Protein AF-A0A2P4T7J1-F1 (afdb_monomer_lite)

Secondary structure (DSSP, 8-state):
-------HHHHHHHHHHHHHHHHHHHHHHHHHHHHHHHHHHHHHHHHHHHHHHHHHHHTEEEETTEEEEE--SS-GGG--GGG-TT--EEE-TTS------GGGGG-TT--EEE-TT-S------GGGGG-TT--EEE--SS--SS--HHHHH-SS--EEE-TTS------S---SEEE-TT--------PPP---HHHHHHHHHHHHHHHHHHHHHHHHHHTTS------------------

Radius of gyration: 40.01 Å; chains: 1; bounding box: 81×38×163 Å

Foldseek 3Di:
DDDPPDPPVVVVVVVVVVVVVVVVVVVVVVVVVVVVVVVVVVVVVVVVQVVLAVVQVVQQDQDPNAGEHADDEDPPPRHLCLVCLRHAEYHQAPYQDQADDLSVLSVLNHQYYEHAQNAHYAEHDLSLLSNQNHAYYEPDQYAHQDDYVSVVNRDRHAYYEHDNYAHAEDDPDDPHHYHHHNYNYDDPPDDPPPPDPPVVVVVVVVVVVVVVVVVVVVVVVVVVPDDDDDDDDDDDDDDDDDD

Organism: Bambusicola thoracicus (NCBI:txid9083)

pLDDT: mean 76.42, std 16.19, range [32.19, 95.5]

Sequence (243 aa):
MTETAICIGSFTAVKTLWEVRIQKINEELRKEKEFRERSAGRLLLVWEEKATLAKLKEKVINEDGRAVLKIEEEEWKVLYIGQLTGLQELLLSYNRIKSVPKEISNCISLERLELGVNRNICDLPPQLSDLRKLSHIDLCMNQFTTIPSALLSMPNLEWLDMGGNQLQKLPDAIDRFVNFRDNPLELEITLPACENTEEEEQQEMFGIEFMHMYIQESLKKTGNVESCTSDASPIITANTEGT

InterPro domains:
  IPR001611 Leucine-rich repeat [PF00560] (87-107)
  IPR001611 Leucine-rich repeat [PF13855] (109-167)
  IPR001611 Leucine-rich repeat [PS51450] (86-107)
  IPR003591 Leucine-rich repeat, typical subtype [SM00369] (84-107)
  IPR003591 Leucine-rich repeat, typical subtype [SM00369] (131-153)
  IPR003591 Leucine-rich repeat, typical subtype [SM00369] (154-177)
  IPR032675 Leucine-rich repeat domain superfamily [G3DSA:3.80.10.10] (10-200)
  IPR050216 Leucine-rich repeat domain-containing protein [PTHR48051] (81-175)

Structure (mmCIF, N/CA/C/O backbone):
data_AF-A0A2P4T7J1-F1
#
_entry.id   AF-A0A2P4T7J1-F1
#
loop_
_atom_site.group_PDB
_atom_site.id
_atom_site.type_symbol
_atom_site.label_atom_id
_atom_site.label_alt_id
_atom_site.label_comp_id
_atom_site.label_asym_id
_atom_site.label_entity_id
_atom_site.label_seq_id
_atom_site.pdbx_PDB_ins_code
_atom_site.Cartn_x
_atom_site.Cartn_y
_atom_site.Cartn_z
_atom_site.occupancy
_atom_site.B_iso_or_equiv
_atom_site.auth_seq_id
_atom_site.auth_comp_id
_atom_site.auth_asym_id
_atom_site.auth_atom_id
_atom_site.pdbx_PDB_model_num
ATOM 1 N N . MET A 1 1 ? 7.597 14.827 97.009 1.00 39.31 1 MET A N 1
ATOM 2 C CA . MET A 1 1 ? 7.714 15.136 95.570 1.00 39.31 1 MET A CA 1
ATOM 3 C C . MET A 1 1 ? 7.821 13.812 94.844 1.00 39.31 1 MET A C 1
ATOM 5 O O . MET A 1 1 ? 8.873 13.197 94.885 1.00 39.31 1 MET A O 1
ATOM 9 N N . THR A 1 2 ? 6.708 13.305 94.324 1.00 37.31 2 THR A N 1
ATOM 10 C CA . THR A 1 2 ? 6.667 12.057 93.555 1.00 37.31 2 THR A CA 1
ATOM 11 C C . THR A 1 2 ? 6.450 12.439 92.102 1.00 37.31 2 THR A C 1
ATOM 13 O O . THR A 1 2 ? 5.349 12.843 91.731 1.00 37.31 2 THR A O 1
ATOM 16 N N . GLU A 1 3 ? 7.528 12.393 91.321 1.00 44.62 3 GLU A N 1
ATOM 17 C CA . GLU A 1 3 ? 7.500 12.542 89.869 1.00 44.62 3 GLU A CA 1
ATOM 18 C C . GLU A 1 3 ? 6.575 11.484 89.271 1.00 44.62 3 GLU A C 1
ATOM 20 O O . GLU A 1 3 ? 6.800 10.278 89.384 1.00 44.62 3 GLU A O 1
ATOM 25 N N . THR A 1 4 ? 5.516 11.945 88.618 1.00 48.12 4 THR A N 1
ATOM 26 C CA . THR A 1 4 ? 4.745 11.133 87.691 1.00 48.12 4 THR A CA 1
ATOM 27 C C . THR A 1 4 ? 5.617 10.892 86.465 1.00 48.12 4 THR A C 1
ATOM 29 O O . THR A 1 4 ? 5.699 11.720 85.561 1.00 48.12 4 THR A O 1
ATOM 32 N N . ALA A 1 5 ? 6.298 9.747 86.440 1.00 48.31 5 ALA A N 1
ATOM 33 C CA . ALA A 1 5 ? 6.951 9.228 85.247 1.00 48.31 5 ALA A CA 1
ATOM 34 C C . ALA A 1 5 ? 5.872 8.926 84.191 1.00 48.31 5 ALA A C 1
ATOM 36 O O . ALA A 1 5 ? 5.307 7.835 84.126 1.00 48.31 5 ALA A O 1
ATOM 37 N N . ILE A 1 6 ? 5.526 9.940 83.397 1.00 50.56 6 ILE A N 1
ATOM 38 C CA . ILE A 1 6 ? 4.630 9.812 82.251 1.00 50.56 6 ILE A CA 1
ATOM 39 C C . ILE A 1 6 ? 5.323 8.874 81.262 1.00 50.56 6 ILE A C 1
ATOM 41 O O . ILE A 1 6 ? 6.470 9.086 80.875 1.00 50.56 6 ILE A O 1
ATOM 45 N N . CYS A 1 7 ? 4.638 7.799 80.882 1.00 50.09 7 CYS A N 1
ATOM 46 C CA . CYS A 1 7 ? 5.171 6.743 80.032 1.00 50.09 7 CYS A CA 1
ATOM 47 C C . CYS A 1 7 ? 5.339 7.250 78.581 1.00 50.09 7 CYS A C 1
ATOM 49 O O . CYS A 1 7 ? 4.496 7.019 77.715 1.00 50.09 7 CYS A O 1
ATOM 51 N N . ILE A 1 8 ? 6.433 7.975 78.317 1.00 53.34 8 ILE A N 1
ATOM 52 C CA . ILE A 1 8 ? 6.798 8.575 77.016 1.00 53.34 8 ILE A CA 1
ATOM 53 C C . ILE A 1 8 ? 6.886 7.512 75.899 1.00 53.34 8 ILE A C 1
ATOM 55 O O . ILE A 1 8 ? 6.636 7.812 74.728 1.00 53.34 8 ILE A O 1
ATOM 59 N N . GLY A 1 9 ? 7.157 6.251 76.255 1.00 56.88 9 GLY A N 1
ATOM 60 C CA . GLY A 1 9 ? 7.210 5.120 75.322 1.00 56.88 9 GLY A CA 1
ATOM 61 C C . GLY A 1 9 ? 5.870 4.778 74.655 1.00 56.88 9 GLY A C 1
ATOM 62 O O . GLY A 1 9 ? 5.855 4.359 73.503 1.00 56.88 9 GLY A O 1
ATOM 63 N N . SER A 1 10 ? 4.734 5.010 75.325 1.00 62.97 10 SER A N 1
ATOM 64 C CA . SER A 1 10 ? 3.405 4.714 74.761 1.00 62.97 10 SER A CA 1
ATOM 65 C C . SER A 1 10 ? 2.973 5.769 73.736 1.00 62.97 10 SER A C 1
ATOM 67 O O . SER A 1 10 ? 2.515 5.445 72.642 1.00 62.97 10 SER A O 1
ATOM 69 N N . PHE A 1 11 ? 3.205 7.049 74.037 1.00 68.44 11 PHE A N 1
ATOM 70 C CA . PHE A 1 11 ? 2.855 8.152 73.139 1.00 68.44 11 PHE A CA 1
ATOM 71 C C . PHE A 1 11 ? 3.694 8.152 71.852 1.00 68.44 11 PHE A C 1
ATOM 73 O O . PHE A 1 11 ? 3.167 8.362 70.761 1.00 68.44 11 PHE A O 1
ATOM 80 N N . THR A 1 12 ? 4.993 7.866 71.959 1.00 74.69 12 THR A N 1
ATOM 81 C CA . THR A 1 12 ? 5.892 7.752 70.798 1.00 74.69 12 THR A CA 1
ATOM 82 C C . THR A 1 12 ? 5.559 6.539 69.926 1.00 74.69 12 THR A C 1
ATOM 84 O O . THR A 1 12 ? 5.549 6.658 68.700 1.00 74.69 12 THR A O 1
ATOM 87 N N . ALA A 1 13 ? 5.188 5.403 70.525 1.00 75.56 13 ALA A N 1
ATOM 88 C CA . ALA A 1 13 ? 4.704 4.235 69.789 1.00 75.56 13 ALA A CA 1
ATOM 89 C C . ALA A 1 13 ? 3.383 4.518 69.049 1.00 75.56 13 ALA A C 1
ATOM 91 O O . ALA A 1 13 ? 3.249 4.189 67.875 1.00 75.56 13 ALA A O 1
ATOM 92 N N . VAL A 1 14 ? 2.419 5.189 69.687 1.00 78.75 14 VAL A N 1
ATOM 93 C CA . VAL A 1 14 ? 1.148 5.558 69.034 1.00 78.75 14 VAL A CA 1
ATOM 94 C C . VAL A 1 14 ? 1.372 6.569 67.908 1.00 78.75 14 VAL A C 1
ATOM 96 O O . VAL A 1 14 ? 0.780 6.423 66.838 1.00 78.75 14 VAL A O 1
ATOM 99 N N . LYS A 1 15 ? 2.250 7.559 68.113 1.00 81.88 15 LYS A N 1
ATOM 100 C CA . LYS A 1 15 ? 2.611 8.556 67.096 1.00 81.88 15 LYS A CA 1
ATOM 101 C C . LYS A 1 15 ? 3.257 7.910 65.868 1.00 81.88 15 LYS A C 1
ATOM 103 O O . LYS A 1 15 ? 2.796 8.147 64.758 1.00 81.88 15 LYS A O 1
ATOM 108 N N . THR A 1 16 ? 4.265 7.061 66.064 1.00 82.94 16 THR A N 1
ATOM 109 C CA . THR A 1 16 ? 4.942 6.355 64.958 1.00 82.94 16 THR A CA 1
ATOM 110 C C . THR A 1 16 ? 3.980 5.439 64.201 1.00 82.94 16 THR A C 1
ATOM 112 O O . THR A 1 16 ? 3.990 5.400 62.973 1.00 82.94 16 THR A O 1
ATOM 115 N N . LEU A 1 17 ? 3.077 4.761 64.912 1.00 86.94 17 LEU A N 1
ATOM 116 C CA . LEU A 1 17 ? 2.061 3.901 64.304 1.00 86.94 17 LEU A CA 1
ATOM 117 C C . LEU A 1 17 ? 1.035 4.706 63.485 1.00 86.94 17 LEU A C 1
ATOM 119 O O . LEU A 1 17 ? 0.614 4.268 62.413 1.00 86.94 17 LEU A O 1
ATOM 123 N N . TRP A 1 18 ? 0.677 5.908 63.943 1.00 84.31 18 TRP A N 1
ATOM 124 C CA . TRP A 1 18 ? -0.132 6.864 63.182 1.00 84.31 18 TRP A CA 1
ATOM 125 C C . TRP A 1 18 ? 0.592 7.399 61.942 1.00 84.31 18 TRP A C 1
ATOM 127 O O . TRP A 1 18 ? 0.002 7.433 60.863 1.00 84.31 18 TRP A O 1
ATOM 137 N N . GLU A 1 19 ? 1.868 7.763 62.059 1.00 88.12 19 GLU A N 1
ATOM 138 C CA . GLU A 1 19 ? 2.689 8.253 60.944 1.00 88.12 19 GLU A CA 1
ATOM 139 C C . GLU A 1 19 ? 2.835 7.195 59.840 1.00 88.12 19 GLU A C 1
ATOM 141 O O . GLU A 1 19 ? 2.614 7.499 58.667 1.00 88.12 19 GLU A O 1
ATOM 146 N N . VAL A 1 20 ? 3.089 5.933 60.204 1.00 90.69 20 VAL A N 1
ATOM 147 C CA . VAL A 1 20 ? 3.126 4.805 59.254 1.00 90.69 20 VAL A CA 1
ATOM 148 C C . VAL A 1 20 ? 1.774 4.619 58.561 1.00 90.69 20 VAL A C 1
ATOM 150 O O . VAL A 1 20 ? 1.714 4.359 57.358 1.00 90.69 20 VAL A O 1
ATOM 153 N N . ARG A 1 21 ? 0.664 4.779 59.291 1.00 82.25 21 ARG A N 1
ATOM 154 C CA . ARG A 1 21 ? -0.684 4.640 58.724 1.00 82.25 21 ARG A CA 1
ATOM 155 C C . ARG A 1 21 ? -1.015 5.766 57.744 1.00 82.25 21 ARG A C 1
ATOM 157 O O . ARG A 1 21 ? -1.576 5.488 56.688 1.00 82.25 21 ARG A O 1
ATOM 164 N N . ILE A 1 22 ? -0.616 7.001 58.049 1.00 86.31 22 ILE A N 1
ATOM 165 C CA . ILE A 1 22 ? -0.733 8.147 57.135 1.00 86.31 22 ILE A CA 1
ATOM 166 C C . ILE A 1 22 ? 0.117 7.920 55.881 1.00 86.31 22 ILE A C 1
ATOM 168 O O . ILE A 1 22 ? -0.374 8.109 54.770 1.00 86.31 22 ILE A O 1
ATOM 172 N N . GLN A 1 23 ? 1.366 7.470 56.036 1.00 87.56 23 GLN A N 1
ATOM 173 C CA . GLN A 1 23 ? 2.236 7.164 54.898 1.00 87.56 23 GLN A CA 1
ATOM 174 C C . GLN A 1 23 ? 1.631 6.090 53.991 1.00 87.56 23 GLN A C 1
ATOM 176 O O . GLN A 1 23 ? 1.623 6.255 52.772 1.00 87.56 23 GLN A O 1
ATOM 181 N N . LYS A 1 24 ? 1.062 5.027 54.572 1.00 89.62 24 LYS A N 1
ATOM 182 C CA . LYS A 1 24 ? 0.390 3.969 53.811 1.00 89.62 24 LYS A CA 1
ATOM 183 C C . LYS A 1 24 ? -0.810 4.499 53.019 1.00 89.62 24 LYS A C 1
ATOM 185 O O . LYS A 1 24 ? -0.929 4.195 51.837 1.00 89.62 24 LYS A O 1
ATOM 190 N N . ILE A 1 25 ? -1.656 5.320 53.645 1.00 82.19 25 ILE A N 1
ATOM 191 C CA . ILE A 1 25 ? -2.821 5.939 52.990 1.00 82.19 25 ILE A CA 1
ATOM 192 C C . ILE A 1 25 ? -2.379 6.855 51.840 1.00 82.19 25 ILE A C 1
ATOM 194 O O . ILE A 1 25 ? -2.943 6.793 50.748 1.00 82.19 25 ILE A O 1
ATOM 198 N N . ASN A 1 26 ? -1.346 7.671 52.053 1.00 81.94 26 ASN A N 1
ATOM 199 C CA . ASN A 1 26 ? -0.818 8.560 51.017 1.00 81.94 26 ASN A CA 1
ATOM 200 C C . ASN A 1 26 ? -0.245 7.779 49.824 1.00 81.94 26 ASN A C 1
ATOM 202 O O . ASN A 1 26 ? -0.440 8.182 48.678 1.00 81.94 26 ASN A O 1
ATOM 206 N N . GLU A 1 27 ? 0.421 6.652 50.076 1.00 90.06 27 GLU A N 1
ATOM 207 C CA . GLU A 1 27 ? 0.952 5.785 49.022 1.00 90.06 27 GLU A CA 1
ATOM 208 C C . GLU A 1 27 ? -0.160 5.074 48.232 1.00 90.06 27 GLU A C 1
ATOM 210 O O . GLU A 1 27 ? -0.079 4.969 47.008 1.00 90.06 27 GLU A O 1
ATOM 215 N N . GLU A 1 28 ? -1.229 4.625 48.896 1.00 86.50 28 GLU A N 1
ATOM 216 C CA . GLU A 1 28 ? -2.411 4.059 48.229 1.00 86.50 28 GLU A CA 1
ATOM 217 C C . GLU A 1 28 ? -3.109 5.102 47.339 1.00 86.50 28 GLU A C 1
ATOM 219 O O . GLU A 1 28 ? -3.379 4.831 46.167 1.00 86.50 28 GLU A O 1
ATOM 224 N N . LEU A 1 29 ? -3.297 6.326 47.843 1.00 78.12 29 LEU A N 1
ATOM 225 C CA . LEU A 1 29 ? -3.837 7.455 47.075 1.00 78.12 29 LEU A CA 1
ATOM 226 C C . LEU A 1 29 ? -2.972 7.804 45.857 1.00 78.12 29 LEU A C 1
ATOM 228 O O . LEU A 1 29 ? -3.504 8.117 44.789 1.00 78.12 29 LEU A O 1
ATOM 232 N N . ARG A 1 30 ? -1.641 7.751 45.998 1.00 80.12 30 ARG A N 1
ATOM 233 C CA . ARG A 1 30 ? -0.703 7.979 44.890 1.00 80.12 30 ARG A CA 1
ATOM 234 C C . ARG A 1 30 ? -0.872 6.922 43.802 1.00 80.12 30 ARG A C 1
ATOM 236 O O . ARG A 1 30 ? -1.041 7.277 42.639 1.00 80.12 30 ARG A O 1
ATOM 243 N N . LYS A 1 31 ? -0.921 5.641 44.180 1.00 83.50 31 LYS A N 1
ATOM 244 C CA . LYS A 1 31 ? -1.147 4.527 43.243 1.00 83.50 31 LYS A CA 1
ATOM 245 C C . LYS A 1 31 ? -2.493 4.629 42.529 1.00 83.50 31 LYS A C 1
ATOM 247 O O . LYS A 1 31 ? -2.566 4.364 41.332 1.00 83.50 31 LYS A O 1
ATOM 252 N N . GLU A 1 32 ? -3.550 5.041 43.226 1.00 71.75 32 GLU A N 1
ATOM 253 C CA . GLU A 1 32 ? -4.871 5.244 42.621 1.00 71.75 32 GLU A CA 1
ATOM 254 C C . GLU A 1 32 ? -4.870 6.406 41.614 1.00 71.75 32 GLU A C 1
ATOM 256 O O . GLU A 1 32 ? -5.453 6.289 40.535 1.00 71.75 32 GLU A O 1
ATOM 261 N N . LYS A 1 33 ? -4.190 7.519 41.929 1.00 72.81 33 LYS A N 1
ATOM 262 C CA . LYS A 1 33 ? -4.007 8.637 40.989 1.00 72.81 33 LYS A CA 1
ATOM 263 C C . LYS A 1 33 ? -3.221 8.212 39.754 1.00 72.81 33 LYS A C 1
ATOM 265 O O . LYS A 1 33 ? -3.713 8.420 38.653 1.00 72.81 33 LYS A O 1
ATOM 270 N N . GLU A 1 34 ? -2.083 7.541 39.928 1.00 81.62 34 GLU A N 1
ATOM 271 C CA . GLU A 1 34 ? -1.283 7.014 38.814 1.00 81.62 34 GLU A CA 1
ATOM 272 C C . GLU A 1 34 ? -2.096 6.031 37.952 1.00 81.62 34 GLU A C 1
ATOM 274 O O . GLU A 1 34 ? -2.026 6.060 36.723 1.00 81.62 34 GLU A O 1
ATOM 279 N N . PHE A 1 35 ? -2.917 5.174 38.569 1.00 73.00 35 PHE A N 1
ATOM 280 C CA . PHE A 1 35 ? -3.811 4.272 37.842 1.00 73.00 35 PHE A CA 1
ATOM 281 C C . PHE A 1 35 ? -4.893 5.032 37.063 1.00 73.00 35 PHE A C 1
ATOM 283 O O . PHE A 1 35 ? -5.139 4.710 35.897 1.00 73.00 35 PHE A O 1
ATOM 290 N N . ARG A 1 36 ? -5.522 6.049 37.669 1.00 61.97 36 ARG A N 1
ATOM 291 C CA . ARG A 1 36 ? -6.503 6.909 36.992 1.00 61.97 36 ARG A CA 1
ATOM 292 C C . ARG A 1 36 ? -5.880 7.689 35.848 1.00 61.97 36 ARG A C 1
ATOM 294 O O . ARG A 1 36 ? -6.473 7.708 34.782 1.00 61.97 36 ARG A O 1
ATOM 301 N N . GLU A 1 37 ? -4.696 8.262 36.022 1.00 73.69 37 GLU A N 1
ATOM 302 C CA . GLU A 1 37 ? -3.975 8.985 34.968 1.00 73.69 37 GLU A CA 1
ATOM 303 C C . GLU A 1 37 ? -3.577 8.053 33.823 1.00 73.69 37 GLU A C 1
ATOM 305 O O . GLU A 1 37 ? -3.820 8.369 32.662 1.00 73.69 37 GLU A O 1
ATOM 310 N N . ARG A 1 38 ? -3.077 6.846 34.120 1.00 72.44 38 ARG A N 1
ATOM 311 C CA . ARG A 1 38 ? -2.811 5.821 33.094 1.00 72.44 38 ARG A CA 1
ATOM 312 C C . ARG A 1 38 ? -4.076 5.368 32.371 1.00 72.44 38 ARG A C 1
ATOM 314 O O . ARG A 1 38 ? -4.023 5.007 31.198 1.00 72.44 38 ARG A O 1
ATOM 321 N N . SER A 1 39 ? -5.205 5.317 33.068 1.00 69.38 39 SER A N 1
ATOM 322 C CA . SER A 1 39 ? -6.490 4.923 32.481 1.00 69.38 39 SER A CA 1
ATOM 323 C C . SER A 1 39 ? -7.089 6.057 31.650 1.00 69.38 39 SER A C 1
ATOM 325 O O . SER A 1 39 ? -7.550 5.817 30.542 1.00 69.38 39 SER A O 1
ATOM 327 N N . ALA A 1 40 ? -7.003 7.295 32.133 1.00 72.00 40 ALA A N 1
ATOM 328 C CA . ALA A 1 40 ? -7.416 8.499 31.429 1.00 72.00 40 ALA A CA 1
ATOM 329 C C . ALA A 1 40 ? -6.556 8.743 30.185 1.00 72.00 40 ALA A C 1
ATOM 331 O O . ALA A 1 40 ? -7.109 9.037 29.136 1.00 72.00 40 ALA A O 1
ATOM 332 N N . GLY A 1 41 ? -5.239 8.534 30.262 1.00 73.81 41 GLY A N 1
ATOM 333 C CA . GLY A 1 41 ? -4.341 8.606 29.108 1.00 73.81 41 GLY A CA 1
ATOM 334 C C . GLY A 1 41 ? -4.655 7.538 28.058 1.00 73.81 41 GLY A C 1
ATOM 335 O O . GLY A 1 41 ? -4.704 7.842 26.872 1.00 73.81 41 GLY A O 1
ATOM 336 N N . ARG A 1 42 ? -4.965 6.303 28.485 1.00 73.94 42 ARG A N 1
ATOM 337 C CA . ARG A 1 42 ? -5.442 5.248 27.573 1.00 73.94 42 ARG A CA 1
ATOM 338 C C . ARG A 1 42 ? -6.770 5.604 26.915 1.00 73.94 42 ARG A C 1
ATOM 340 O O . ARG A 1 42 ? -6.930 5.378 25.723 1.00 73.94 42 ARG A O 1
ATOM 347 N N . LEU A 1 43 ? -7.714 6.155 27.676 1.00 71.38 43 LEU A N 1
ATOM 348 C CA . LEU A 1 43 ? -8.983 6.616 27.124 1.00 71.38 43 LEU A CA 1
ATOM 349 C C . LEU A 1 43 ? -8.756 7.760 26.135 1.00 71.38 43 LEU A C 1
ATOM 351 O O . LEU A 1 43 ? -9.271 7.684 25.030 1.00 71.38 43 LEU A O 1
ATOM 355 N N . LEU A 1 44 ? -7.962 8.770 26.494 1.00 74.00 44 LEU A N 1
ATOM 356 C CA . LEU A 1 44 ? -7.654 9.912 25.634 1.00 74.00 44 LEU A CA 1
ATOM 357 C C . LEU A 1 44 ? -7.086 9.459 24.287 1.00 74.00 44 LEU A C 1
ATOM 359 O O . LEU A 1 44 ? -7.597 9.892 23.260 1.00 74.00 44 LEU A O 1
ATOM 363 N N . LEU A 1 45 ? -6.134 8.518 24.304 1.00 72.00 45 LEU A N 1
ATOM 364 C CA . LEU A 1 45 ? -5.594 7.918 23.087 1.00 72.00 45 LEU A CA 1
ATOM 365 C C . LEU A 1 45 ? -6.727 7.335 22.234 1.00 72.00 45 LEU A C 1
ATOM 367 O O . LEU A 1 45 ? -6.935 7.791 21.121 1.00 72.00 45 LEU A O 1
ATOM 371 N N . VAL A 1 46 ? -7.544 6.432 22.793 1.00 74.12 46 VAL A N 1
ATOM 372 C CA . VAL A 1 46 ? -8.684 5.802 22.092 1.00 74.12 46 VAL A CA 1
ATOM 373 C C . VAL A 1 46 ? -9.679 6.830 21.534 1.00 74.12 46 VAL A C 1
ATOM 375 O O . VAL A 1 46 ? -10.263 6.620 20.469 1.00 74.12 46 VAL A O 1
ATOM 378 N N . TRP A 1 47 ? -9.909 7.939 22.238 1.00 72.56 47 TRP A N 1
ATOM 379 C CA . TRP A 1 47 ? -10.759 9.026 21.752 1.00 72.56 47 TRP A CA 1
ATOM 380 C C . TRP A 1 47 ? -10.134 9.749 20.551 1.00 72.56 47 TRP A C 1
ATOM 382 O O . TRP A 1 47 ? -10.850 10.022 19.586 1.00 72.56 47 TRP A O 1
ATOM 392 N N . GLU A 1 48 ? -8.825 10.001 20.559 1.00 71.69 48 GLU A N 1
ATOM 393 C CA . GLU A 1 48 ? -8.093 10.554 19.411 1.00 71.69 48 GLU A CA 1
ATOM 394 C C . GLU A 1 48 ? -8.127 9.602 18.200 1.00 71.69 48 GLU A C 1
ATOM 396 O O . GLU A 1 48 ? -8.405 10.043 17.080 1.00 71.69 48 GLU A O 1
ATOM 401 N N . GLU A 1 49 ? -7.960 8.288 18.411 1.00 73.81 49 GLU A N 1
ATOM 402 C CA . GLU A 1 49 ? -8.090 7.273 17.346 1.00 73.81 49 GLU A CA 1
ATOM 403 C C . GLU A 1 49 ? -9.491 7.308 16.715 1.00 73.81 49 GLU A C 1
ATOM 405 O O . GLU A 1 49 ? -9.658 7.303 15.495 1.00 73.81 49 GLU A O 1
ATOM 410 N N . LYS A 1 50 ? -10.537 7.387 17.546 1.00 72.69 50 LYS A N 1
ATOM 411 C CA . LYS A 1 50 ? -11.923 7.445 17.062 1.00 72.69 50 LYS A CA 1
ATOM 412 C C . LYS A 1 50 ? -12.234 8.747 16.335 1.00 72.69 50 LYS A C 1
ATOM 414 O O . LYS A 1 50 ? -12.963 8.722 15.344 1.00 72.69 50 LYS A O 1
ATOM 419 N N . ALA A 1 51 ? -11.699 9.870 16.806 1.00 68.88 51 ALA A N 1
ATOM 420 C CA . ALA A 1 51 ? -11.898 11.169 16.175 1.00 68.88 51 ALA A CA 1
ATOM 421 C C . ALA A 1 51 ? -11.225 11.236 14.795 1.00 68.88 51 ALA A C 1
ATOM 423 O O . ALA A 1 51 ? -11.836 11.710 13.838 1.00 68.88 51 ALA A O 1
ATOM 424 N N . THR A 1 52 ? -9.996 10.726 14.668 1.00 72.56 52 THR A N 1
ATOM 425 C CA . THR A 1 52 ? -9.292 10.648 13.375 1.00 72.56 52 THR A CA 1
ATOM 426 C C . THR A 1 52 ? -10.005 9.709 12.406 1.00 72.56 52 THR A C 1
ATOM 428 O O . THR A 1 52 ? -10.240 10.083 11.259 1.00 72.56 52 THR A O 1
ATOM 431 N N . LEU A 1 53 ? -10.456 8.541 12.870 1.00 73.44 53 LEU A N 1
ATOM 432 C CA . LEU A 1 53 ? -11.251 7.627 12.053 1.00 73.44 53 LEU A CA 1
ATOM 433 C C . LEU A 1 53 ? -12.565 8.253 11.569 1.00 73.44 53 LEU A C 1
ATOM 435 O O . LEU A 1 53 ? -12.959 8.033 10.427 1.00 73.44 53 LEU A O 1
ATOM 439 N N . ALA A 1 54 ? -13.259 9.010 12.421 1.00 67.31 54 ALA A N 1
ATOM 440 C CA . ALA A 1 54 ? -14.499 9.677 12.036 1.00 67.31 54 ALA A CA 1
ATOM 441 C C . ALA A 1 54 ? -14.260 10.690 10.906 1.00 67.31 54 ALA A C 1
ATOM 443 O O . ALA A 1 54 ? -14.980 10.662 9.911 1.00 67.31 54 ALA A O 1
ATOM 444 N N . LYS A 1 55 ? -13.195 11.498 11.010 1.00 71.19 55 LYS A N 1
ATOM 445 C CA . LYS A 1 55 ? -12.779 12.429 9.947 1.00 71.19 55 LYS A CA 1
ATOM 446 C C . LYS A 1 55 ? -12.435 11.704 8.648 1.00 71.19 55 LYS A C 1
ATOM 448 O O . LYS A 1 55 ? -12.821 12.149 7.574 1.00 71.19 55 LYS A O 1
ATOM 453 N N . LEU A 1 56 ? -11.728 10.575 8.738 1.00 73.31 56 LEU A N 1
ATOM 454 C CA . LEU A 1 56 ? -11.409 9.759 7.566 1.00 73.31 56 LEU A CA 1
ATOM 455 C C . LEU A 1 56 ? -12.664 9.236 6.882 1.00 73.31 56 LEU A C 1
ATOM 457 O O . LEU A 1 56 ? -12.763 9.322 5.667 1.00 73.31 56 LEU A O 1
ATOM 461 N N . LYS A 1 57 ? -13.619 8.711 7.655 1.00 71.38 57 LYS A N 1
ATOM 462 C CA . LYS A 1 57 ? -14.881 8.188 7.123 1.00 71.38 57 LYS A CA 1
ATOM 463 C C . LYS A 1 57 ? -15.712 9.262 6.431 1.00 71.38 57 LYS A C 1
ATOM 465 O O . LYS A 1 57 ? -16.367 8.949 5.450 1.00 71.38 57 LYS A O 1
ATOM 470 N N . GLU A 1 58 ? -15.671 10.500 6.914 1.00 69.19 58 GLU A N 1
ATOM 471 C CA . GLU A 1 58 ? -16.315 11.638 6.249 1.00 69.19 58 GLU A CA 1
ATOM 472 C C . GLU A 1 58 ? -15.640 11.990 4.914 1.00 69.19 58 GLU A C 1
ATOM 474 O O . GLU A 1 58 ? -16.316 12.373 3.965 1.00 69.19 58 GLU A O 1
ATOM 479 N N . LYS A 1 59 ? -14.317 11.805 4.817 1.00 74.00 59 LYS A N 1
ATOM 480 C CA . LYS A 1 59 ? -13.544 11.988 3.578 1.00 74.00 59 LYS A CA 1
ATOM 481 C C . LYS A 1 59 ? -13.652 10.811 2.599 1.00 74.00 59 LYS A C 1
ATOM 483 O O . LYS A 1 59 ? -13.134 10.922 1.491 1.00 74.00 59 LYS A O 1
ATOM 488 N N . VAL A 1 60 ? -14.277 9.693 2.982 1.00 79.38 60 VAL A N 1
ATOM 489 C CA . VAL A 1 60 ? -14.562 8.600 2.042 1.00 79.38 60 VAL A CA 1
ATOM 490 C C . VAL A 1 60 ? -15.718 9.037 1.155 1.00 79.38 60 VAL A C 1
ATOM 492 O O . VAL A 1 60 ? -16.853 9.184 1.608 1.00 79.38 60 VAL A O 1
ATOM 495 N N . ILE A 1 61 ? -15.416 9.240 -0.119 1.00 81.75 61 ILE A N 1
ATOM 496 C CA . ILE A 1 61 ? -16.382 9.608 -1.144 1.00 81.75 61 ILE A CA 1
ATOM 497 C C . ILE A 1 61 ? -16.818 8.318 -1.839 1.00 81.75 61 ILE A C 1
ATOM 499 O O . ILE A 1 61 ? -16.003 7.436 -2.108 1.00 81.75 61 ILE A O 1
ATOM 503 N N . ASN A 1 62 ? -18.115 8.198 -2.117 1.00 81.81 62 ASN A N 1
ATOM 504 C CA . ASN A 1 62 ? -18.634 7.125 -2.956 1.00 81.81 62 ASN A CA 1
ATOM 505 C C . ASN A 1 62 ? -18.699 7.629 -4.399 1.00 81.81 62 ASN A C 1
ATOM 507 O O . ASN A 1 62 ? -19.677 8.273 -4.778 1.00 81.81 62 ASN A O 1
ATOM 511 N N . GLU A 1 63 ? -17.665 7.355 -5.186 1.00 76.69 63 GLU A N 1
ATOM 512 C CA . GLU A 1 63 ? -17.623 7.684 -6.614 1.00 76.69 63 GLU A CA 1
ATOM 513 C C . GLU A 1 63 ? -17.976 6.430 -7.416 1.00 76.69 63 GLU A C 1
ATOM 515 O O . GLU A 1 63 ? -17.344 5.389 -7.264 1.00 76.69 63 GLU A O 1
ATOM 520 N N . ASP A 1 64 ? -19.040 6.487 -8.223 1.00 75.06 64 ASP A N 1
ATOM 521 C CA . ASP A 1 64 ? -19.493 5.374 -9.078 1.00 75.06 64 ASP A CA 1
ATOM 522 C C . ASP A 1 64 ? -19.736 4.038 -8.345 1.00 75.06 64 ASP A C 1
ATOM 524 O O . ASP A 1 64 ? -19.597 2.950 -8.907 1.00 75.06 64 ASP A O 1
ATOM 528 N N . GLY A 1 65 ? -20.114 4.111 -7.064 1.00 79.31 65 GLY A N 1
ATOM 529 C CA . GLY A 1 65 ? -20.313 2.940 -6.207 1.00 79.31 65 GLY A CA 1
ATOM 530 C C . GLY A 1 65 ? -19.026 2.374 -5.602 1.00 79.31 65 GLY A C 1
ATOM 531 O O . GLY A 1 65 ? -19.101 1.366 -4.899 1.00 79.31 65 GLY A O 1
ATOM 532 N N . ARG A 1 66 ? -17.877 3.025 -5.829 1.00 82.25 66 ARG A N 1
ATOM 533 C CA . ARG A 1 66 ? -16.604 2.709 -5.186 1.00 82.25 66 ARG A CA 1
ATOM 534 C C . ARG A 1 66 ? -16.305 3.629 -4.015 1.00 82.25 66 ARG A C 1
ATOM 536 O O . ARG A 1 66 ? -16.541 4.831 -4.078 1.00 82.25 66 ARG A O 1
ATOM 543 N N . ALA A 1 67 ? -15.767 3.050 -2.945 1.00 86.56 67 ALA A N 1
ATOM 544 C CA . ALA A 1 67 ? -15.300 3.807 -1.790 1.00 86.56 67 ALA A CA 1
ATOM 545 C C . ALA A 1 67 ? -13.886 4.340 -2.061 1.00 86.56 67 ALA A C 1
ATOM 547 O O . ALA A 1 67 ? -12.917 3.574 -2.032 1.00 86.56 67 ALA A O 1
ATOM 548 N N . VAL A 1 68 ? -13.785 5.646 -2.305 1.00 87.25 68 VAL A N 1
ATOM 549 C CA . VAL A 1 68 ? -12.542 6.357 -2.618 1.00 87.25 68 VAL A CA 1
ATOM 550 C C . VAL A 1 68 ? -12.168 7.252 -1.443 1.00 87.25 68 VAL A C 1
ATOM 552 O O . VAL A 1 68 ? -12.973 8.054 -0.971 1.00 87.25 68 VAL A O 1
ATOM 555 N N . LEU A 1 69 ? -10.935 7.132 -0.959 1.00 86.62 69 LEU A N 1
ATOM 556 C CA . LEU A 1 69 ? -10.384 8.014 0.063 1.00 86.62 69 LEU A CA 1
ATOM 557 C C . LEU A 1 69 ? -9.218 8.790 -0.525 1.00 86.62 69 LEU A C 1
ATOM 559 O O . LEU A 1 69 ? -8.164 8.224 -0.810 1.00 86.62 69 LEU A O 1
ATOM 563 N 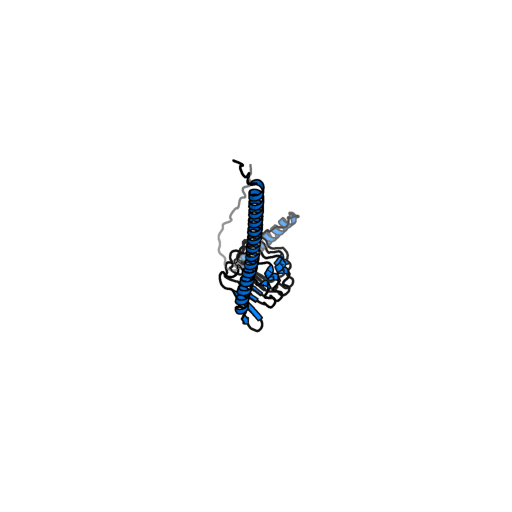N . LYS A 1 70 ? -9.408 10.102 -0.641 1.00 84.38 70 LYS A N 1
ATOM 564 C CA . LYS A 1 70 ? -8.370 11.037 -1.057 1.00 84.38 70 LYS A CA 1
ATOM 565 C C . LYS A 1 70 ? -7.899 11.848 0.143 1.00 84.38 70 LYS A C 1
ATOM 567 O O . LYS A 1 70 ? -8.708 12.474 0.829 1.00 84.38 70 LYS A O 1
ATOM 572 N N . ILE A 1 71 ? -6.596 11.833 0.407 1.00 78.50 71 ILE A N 1
ATOM 573 C CA . ILE A 1 71 ? -5.989 12.641 1.472 1.00 78.50 71 ILE A CA 1
ATOM 574 C C . ILE A 1 71 ? -4.917 13.523 0.849 1.00 78.50 71 ILE A C 1
ATOM 576 O O . ILE A 1 71 ? -3.990 13.028 0.214 1.00 78.50 71 ILE A O 1
ATOM 580 N N . GLU A 1 72 ? -5.048 14.826 1.065 1.00 69.50 72 GLU A N 1
ATOM 581 C CA . GLU A 1 72 ? -4.076 15.838 0.664 1.00 69.50 72 GLU A CA 1
ATOM 582 C C . GLU A 1 72 ? -3.526 16.510 1.936 1.00 69.50 72 GLU A C 1
ATOM 584 O O . GLU A 1 72 ? -4.292 16.888 2.824 1.00 69.50 72 GLU A O 1
ATOM 589 N N . GLU A 1 73 ? -2.198 16.628 2.011 1.00 64.00 73 GLU A N 1
ATOM 590 C CA . GLU A 1 73 ? -1.393 17.224 3.089 1.00 64.00 73 GLU A CA 1
ATOM 591 C C . GLU A 1 73 ? -1.377 16.480 4.453 1.00 64.00 73 GLU A C 1
ATOM 593 O O . GLU A 1 73 ? -2.080 15.498 4.661 1.00 64.00 73 GLU A O 1
ATOM 598 N N . GLU A 1 74 ? -0.464 16.919 5.344 1.00 52.91 74 GLU A N 1
ATOM 599 C CA . GLU A 1 74 ? 0.188 16.328 6.552 1.00 52.91 74 GLU A CA 1
ATOM 600 C C . GLU A 1 74 ? -0.632 15.490 7.587 1.00 52.91 74 GLU A C 1
ATOM 602 O O . GLU A 1 74 ? -0.172 15.290 8.712 1.00 52.91 74 GLU A O 1
ATOM 607 N N . GLU A 1 75 ? -1.788 14.912 7.262 1.00 56.34 75 GLU A N 1
ATOM 608 C CA . GLU A 1 75 ? -2.609 14.130 8.203 1.00 56.34 75 GLU A CA 1
ATOM 609 C C . GLU A 1 75 ? -2.251 12.632 8.286 1.00 56.34 75 GLU A C 1
ATOM 611 O O . GLU A 1 75 ? -2.665 11.971 9.234 1.00 56.34 75 GLU A O 1
ATOM 616 N N . TRP A 1 76 ? -1.443 12.074 7.369 1.00 61.06 76 TRP A N 1
ATOM 617 C CA . TRP A 1 76 ? -1.159 10.621 7.302 1.00 61.06 76 TRP A CA 1
ATOM 618 C C . TRP A 1 76 ? -0.490 10.017 8.551 1.00 61.06 76 TRP A C 1
ATOM 620 O O . TRP A 1 76 ? -0.599 8.817 8.799 1.00 61.06 76 TRP A O 1
ATOM 630 N N . LYS A 1 77 ? 0.194 10.829 9.368 1.00 55.19 77 LYS A N 1
ATOM 631 C CA . LYS A 1 77 ? 1.077 10.339 10.443 1.00 55.19 77 LYS A CA 1
ATOM 632 C C . LYS A 1 77 ? 0.365 9.560 11.566 1.00 55.19 77 LYS A C 1
ATOM 634 O O . LYS A 1 77 ? 1.066 8.911 12.336 1.00 55.19 77 LYS A O 1
ATOM 639 N N . VAL A 1 78 ? -0.972 9.601 11.677 1.00 54.00 78 VAL A N 1
ATOM 640 C CA . VAL A 1 78 ? -1.728 8.952 12.779 1.00 54.00 78 VAL A CA 1
ATOM 641 C C . VAL A 1 78 ? -3.063 8.336 12.320 1.00 54.00 78 VAL A C 1
ATOM 643 O O . VAL A 1 78 ? -4.055 8.348 13.045 1.00 54.00 78 VAL A O 1
ATOM 646 N N . LEU A 1 79 ? -3.150 7.833 11.088 1.00 60.34 79 LEU A N 1
ATOM 647 C CA . LEU A 1 79 ? -4.436 7.385 10.545 1.00 60.34 79 LEU A CA 1
ATOM 648 C C . LEU A 1 79 ? -4.661 5.887 10.765 1.00 60.34 79 LEU A C 1
ATOM 650 O O . LEU A 1 79 ? -3.946 5.039 10.235 1.00 60.34 79 LEU A O 1
ATOM 654 N N . TYR A 1 80 ? -5.725 5.565 11.504 1.00 67.00 80 TYR A N 1
ATOM 655 C CA . TYR A 1 80 ? -6.249 4.209 11.707 1.00 67.00 80 TYR A CA 1
ATOM 656 C C . TYR A 1 80 ? -6.980 3.706 10.453 1.00 67.00 80 TYR A C 1
ATOM 658 O O . TYR A 1 80 ? -8.129 3.263 10.516 1.00 67.00 80 TYR A O 1
ATOM 666 N N . ILE A 1 81 ? -6.314 3.771 9.293 1.00 73.88 81 ILE A N 1
ATOM 667 C CA . ILE A 1 81 ? -6.895 3.364 8.006 1.00 73.88 81 ILE A CA 1
ATOM 668 C C . ILE A 1 81 ? -7.289 1.890 8.005 1.00 73.88 81 ILE A C 1
ATOM 670 O O . ILE A 1 81 ? -8.222 1.503 7.315 1.00 73.88 81 ILE A O 1
ATOM 674 N N . GLY A 1 82 ? -6.641 1.075 8.843 1.00 74.06 82 GLY A N 1
ATOM 675 C CA . GLY A 1 82 ? -6.915 -0.354 8.935 1.00 74.06 82 GLY A CA 1
ATOM 676 C C . GLY A 1 82 ? -8.331 -0.704 9.405 1.00 74.06 82 GLY A C 1
ATOM 677 O O . GLY A 1 82 ? -8.700 -1.870 9.366 1.00 74.06 82 GLY A O 1
ATOM 678 N N . GLN A 1 83 ? -9.140 0.267 9.845 1.00 78.94 83 GLN A N 1
ATOM 679 C CA . GLN A 1 83 ? -10.562 0.047 10.140 1.00 78.94 83 GLN A CA 1
ATOM 680 C C . GLN A 1 83 ? -11.487 0.294 8.934 1.00 78.94 83 GLN A C 1
ATOM 682 O O . GLN A 1 83 ? -12.693 0.062 9.029 1.00 78.94 83 GLN A O 1
ATOM 687 N N . LEU A 1 84 ? -10.953 0.756 7.800 1.00 82.25 84 LEU A N 1
ATOM 688 C CA . LEU A 1 84 ? -11.693 1.033 6.567 1.00 82.25 84 LEU A CA 1
ATOM 689 C C . LEU A 1 84 ? -11.697 -0.196 5.643 1.00 82.25 84 LEU A C 1
ATOM 691 O O . LEU A 1 84 ? -11.212 -0.163 4.518 1.00 82.25 84 LEU A O 1
ATOM 695 N N . THR A 1 85 ? -12.267 -1.307 6.111 1.00 84.50 85 THR A N 1
ATOM 696 C CA . THR A 1 85 ? -12.248 -2.603 5.396 1.00 84.50 85 THR A CA 1
ATOM 697 C C . THR A 1 85 ? -12.977 -2.595 4.044 1.00 84.50 85 THR A C 1
ATOM 699 O O . THR A 1 85 ? -12.715 -3.448 3.192 1.00 84.50 85 THR A O 1
ATOM 702 N N . GLY A 1 86 ? -13.895 -1.645 3.846 1.00 85.88 86 GLY A N 1
ATOM 703 C CA . GLY A 1 86 ? -14.650 -1.449 2.606 1.00 85.88 86 GLY A CA 1
ATOM 704 C C . GLY A 1 86 ? -14.007 -0.484 1.609 1.00 85.88 86 GLY A C 1
ATOM 705 O O . GLY A 1 86 ? -14.604 -0.240 0.569 1.00 85.88 86 GLY A O 1
ATOM 706 N N . LEU A 1 87 ? -12.838 0.085 1.919 1.00 89.12 87 LEU A N 1
ATOM 707 C CA . LEU A 1 87 ? -12.163 1.024 1.028 1.00 89.12 87 LEU A CA 1
ATOM 708 C C . LEU A 1 87 ? -11.656 0.310 -0.230 1.00 89.12 87 LEU A C 1
ATOM 710 O O . LEU A 1 87 ? -11.026 -0.741 -0.111 1.00 89.12 87 LEU A O 1
ATOM 714 N N . GLN A 1 88 ? -11.915 0.885 -1.406 1.00 93.31 88 GLN A N 1
ATOM 715 C CA . GLN A 1 88 ? -11.505 0.327 -2.699 1.00 93.31 88 GLN A CA 1
ATOM 716 C C . GLN A 1 88 ? -10.384 1.127 -3.352 1.00 93.31 88 GLN A C 1
ATOM 718 O O . GLN A 1 88 ? -9.476 0.533 -3.927 1.00 93.31 88 GLN A O 1
ATOM 723 N N . GLU A 1 89 ? -10.384 2.450 -3.212 1.00 94.12 89 GLU A N 1
ATOM 724 C CA . GLU A 1 89 ? -9.331 3.295 -3.771 1.00 94.12 89 GLU A CA 1
ATOM 725 C C . GLU A 1 89 ? -8.742 4.199 -2.687 1.00 94.12 89 GLU A C 1
ATOM 727 O O . GLU A 1 89 ? -9.470 4.862 -1.944 1.00 94.12 89 GLU A O 1
ATOM 732 N N . LEU A 1 90 ? -7.414 4.215 -2.584 1.00 91.69 90 LEU A N 1
ATOM 733 C CA . LEU A 1 90 ? -6.679 5.045 -1.635 1.00 91.69 90 LEU A CA 1
ATOM 734 C C . LEU A 1 90 ? -5.713 5.951 -2.397 1.00 91.69 90 LEU A C 1
ATOM 736 O O . LEU A 1 90 ? -4.696 5.488 -2.913 1.00 91.69 90 LEU A O 1
ATOM 740 N N . LEU A 1 91 ? -6.049 7.239 -2.451 1.00 91.19 91 LEU A N 1
ATOM 741 C CA . LEU A 1 91 ? -5.341 8.256 -3.221 1.00 91.19 91 LEU A CA 1
ATOM 742 C C . LEU A 1 91 ? -4.547 9.157 -2.271 1.00 91.19 91 LEU A C 1
ATOM 744 O O . LEU A 1 91 ? -5.104 10.017 -1.582 1.00 91.19 91 LEU A O 1
ATOM 748 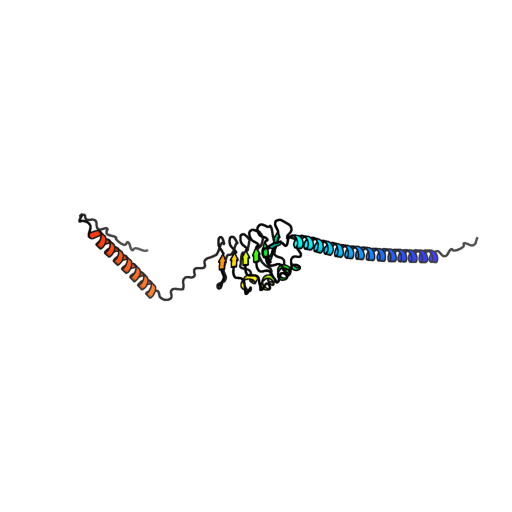N N . LEU A 1 92 ? -3.237 8.928 -2.215 1.00 88.94 92 LEU A N 1
ATOM 749 C CA . LEU A 1 92 ? -2.299 9.592 -1.306 1.00 88.94 92 LEU A CA 1
ATOM 750 C C . LEU A 1 92 ? -1.111 10.208 -2.0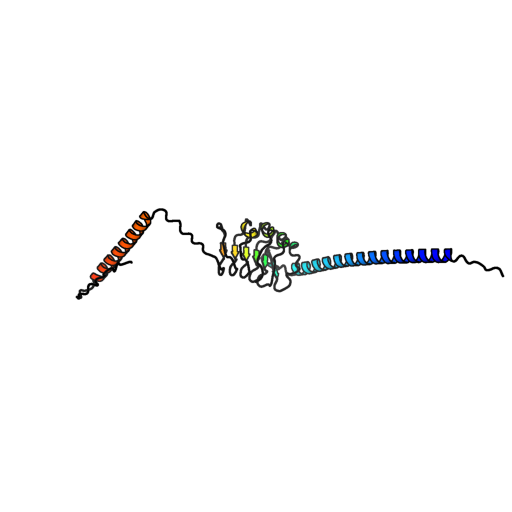50 1.00 88.94 92 LEU A C 1
ATOM 752 O O . LEU A 1 92 ? -0.070 10.489 -1.439 1.00 88.94 92 LEU A O 1
ATOM 756 N N . SER A 1 93 ? -1.249 10.421 -3.354 1.00 89.56 93 SER A N 1
ATOM 757 C CA . SER A 1 93 ? -0.232 11.084 -4.160 1.00 89.56 93 SER A CA 1
ATOM 758 C C . SER A 1 93 ? -0.009 12.532 -3.708 1.00 89.56 93 SER A C 1
ATOM 760 O O . SER A 1 93 ? -0.909 13.169 -3.165 1.00 89.56 93 SER A O 1
ATOM 762 N N . TYR A 1 94 ? 1.193 13.060 -3.944 1.00 88.75 94 TYR A N 1
ATOM 763 C CA . TYR A 1 94 ? 1.587 14.439 -3.601 1.00 88.75 94 TYR A CA 1
ATOM 764 C C . TYR A 1 94 ? 1.585 14.764 -2.099 1.00 88.75 94 TYR A C 1
ATOM 766 O O . TYR A 1 94 ? 1.393 15.912 -1.698 1.00 88.75 94 TYR A O 1
ATOM 774 N N . ASN A 1 95 ? 1.860 13.769 -1.258 1.00 84.38 95 ASN A N 1
ATOM 775 C CA . ASN A 1 95 ? 2.020 13.957 0.181 1.00 84.38 95 ASN A CA 1
ATOM 776 C C . ASN A 1 95 ? 3.501 13.926 0.610 1.00 84.38 95 ASN A C 1
ATOM 778 O O . ASN A 1 95 ? 4.421 13.937 -0.203 1.00 84.38 95 ASN A O 1
ATOM 782 N N . ARG A 1 96 ? 3.753 13.961 1.924 1.00 84.88 96 ARG A N 1
ATOM 783 C CA . ARG A 1 96 ? 5.095 13.811 2.529 1.00 84.88 96 ARG A CA 1
ATOM 784 C C . ARG A 1 96 ? 5.168 12.547 3.382 1.00 84.88 96 ARG A C 1
ATOM 786 O O . ARG A 1 96 ? 5.645 12.568 4.523 1.00 84.88 96 ARG A O 1
ATOM 793 N N . ILE A 1 97 ? 4.603 11.458 2.865 1.00 84.88 97 ILE A N 1
ATOM 794 C CA . ILE A 1 97 ? 4.533 10.184 3.575 1.00 84.88 97 ILE A CA 1
ATOM 795 C C . ILE A 1 97 ? 5.939 9.595 3.679 1.00 84.88 97 ILE A C 1
ATOM 797 O O . ILE A 1 97 ? 6.637 9.417 2.686 1.00 84.88 97 ILE A O 1
ATOM 801 N N . LYS A 1 98 ? 6.352 9.291 4.912 1.00 84.19 98 LYS A N 1
ATOM 802 C CA . LYS A 1 98 ? 7.643 8.643 5.185 1.00 84.19 98 LYS A CA 1
ATOM 803 C C . LYS A 1 98 ? 7.563 7.124 5.098 1.00 84.19 98 LYS A C 1
ATOM 805 O O . LYS A 1 98 ? 8.519 6.488 4.680 1.00 84.19 98 LYS A O 1
ATOM 810 N N . SER A 1 99 ? 6.450 6.546 5.536 1.00 86.06 99 SER A N 1
ATOM 811 C CA . SER A 1 99 ? 6.256 5.102 5.566 1.00 86.06 99 SER A CA 1
ATOM 812 C C . SER A 1 99 ? 4.781 4.741 5.438 1.00 86.06 99 SER A C 1
ATOM 814 O O . SER A 1 99 ? 3.889 5.484 5.865 1.00 86.06 99 SER A O 1
ATOM 816 N N . VAL A 1 100 ? 4.539 3.574 4.848 1.00 88.19 100 VAL A N 1
ATOM 817 C CA . VAL A 1 100 ? 3.213 2.964 4.761 1.00 88.19 100 VAL A CA 1
ATOM 818 C C . VAL A 1 100 ? 3.037 2.037 5.974 1.00 88.19 100 VAL A C 1
ATOM 820 O O . VAL A 1 100 ? 3.864 1.144 6.176 1.00 88.19 100 VAL A O 1
ATOM 823 N N . PRO A 1 101 ? 2.007 2.236 6.813 1.00 87.38 101 PRO A N 1
ATOM 824 C CA . PRO A 1 101 ? 1.765 1.406 7.983 1.00 87.38 101 PRO A CA 1
ATOM 825 C C . PRO A 1 101 ? 1.284 0.016 7.552 1.00 87.38 101 PRO A C 1
ATOM 827 O O . PRO A 1 101 ? 0.534 -0.122 6.584 1.00 87.38 101 PRO A O 1
ATOM 830 N N . LYS A 1 102 ? 1.675 -1.028 8.291 1.00 88.50 102 LYS A N 1
ATOM 831 C CA . LYS A 1 102 ? 1.274 -2.420 8.002 1.00 88.50 102 LYS A CA 1
ATOM 832 C C . LYS A 1 102 ? -0.244 -2.614 8.041 1.00 88.50 102 LYS A C 1
ATOM 834 O O . LYS A 1 102 ? -0.768 -3.506 7.384 1.00 88.50 102 LYS A O 1
ATOM 839 N N . GLU A 1 103 ? -0.950 -1.763 8.779 1.00 87.44 103 GLU A N 1
ATOM 840 C CA . GLU A 1 103 ? -2.402 -1.749 8.948 1.00 87.44 103 GLU A CA 1
ATOM 841 C C . GLU A 1 103 ? -3.156 -1.499 7.632 1.00 87.44 103 GLU A C 1
ATOM 843 O O . GLU A 1 103 ? -4.347 -1.801 7.565 1.00 87.44 103 GLU A O 1
ATOM 848 N N . ILE A 1 104 ? -2.484 -1.021 6.573 1.00 88.50 104 ILE A N 1
ATOM 849 C CA . ILE A 1 104 ? -3.060 -0.938 5.220 1.00 88.50 104 ILE A CA 1
ATOM 850 C C . ILE A 1 104 ? -3.560 -2.300 4.717 1.00 88.50 104 ILE A C 1
ATOM 852 O O . ILE A 1 104 ? -4.563 -2.360 4.012 1.00 88.50 104 ILE A O 1
ATOM 856 N N . SER A 1 105 ? -2.928 -3.397 5.152 1.00 88.00 105 SER A N 1
ATOM 857 C CA . SER A 1 105 ? -3.324 -4.775 4.823 1.00 88.00 105 SER A CA 1
ATOM 858 C C . SER A 1 105 ? -4.736 -5.144 5.294 1.00 88.00 105 SER A C 1
ATOM 860 O O . SER A 1 105 ? -5.361 -6.041 4.733 1.00 88.00 105 SER A O 1
ATOM 862 N N . ASN A 1 106 ? -5.292 -4.420 6.273 1.00 89.56 106 ASN A N 1
ATOM 863 C CA . ASN A 1 106 ? -6.665 -4.637 6.731 1.00 89.56 106 ASN A CA 1
ATOM 864 C C . ASN A 1 106 ? -7.717 -4.062 5.764 1.00 89.56 106 ASN A C 1
ATOM 866 O O . ASN A 1 106 ? -8.902 -4.386 5.880 1.00 89.56 106 ASN A O 1
ATOM 870 N N . CYS A 1 107 ? -7.318 -3.227 4.799 1.00 90.38 107 CYS A N 1
ATOM 871 C CA . CYS A 1 107 ? -8.200 -2.708 3.752 1.00 90.38 107 CYS A CA 1
ATOM 872 C C . CYS A 1 107 ? -8.417 -3.781 2.672 1.00 90.38 107 CYS A C 1
ATOM 874 O O . CYS A 1 107 ? -8.031 -3.613 1.523 1.00 90.38 107 CYS A O 1
ATOM 876 N N . ILE A 1 108 ? -9.026 -4.910 3.040 1.00 90.25 108 ILE A N 1
ATOM 877 C CA . ILE A 1 108 ? -9.150 -6.117 2.198 1.00 90.25 108 ILE A CA 1
ATOM 878 C C . ILE A 1 108 ? -9.882 -5.904 0.863 1.00 90.25 108 ILE A C 1
ATOM 880 O O . ILE A 1 108 ? -9.808 -6.753 -0.027 1.00 90.25 108 ILE A O 1
ATOM 884 N N . SER A 1 109 ? -10.626 -4.802 0.738 1.00 92.81 109 SER A N 1
ATOM 885 C CA . SER A 1 109 ? -11.356 -4.438 -0.477 1.00 92.81 109 SER A CA 1
ATOM 886 C C . SER A 1 109 ? -10.556 -3.537 -1.417 1.00 92.81 109 SER A C 1
ATOM 888 O O . SER A 1 109 ? -11.078 -3.203 -2.472 1.00 92.81 109 SER A O 1
ATOM 890 N N . LEU A 1 110 ? -9.323 -3.161 -1.061 1.00 94.50 110 LEU A N 1
ATOM 891 C CA . LEU A 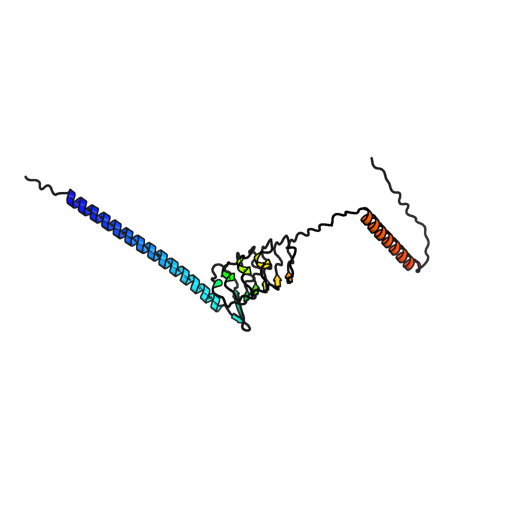1 110 ? -8.529 -2.198 -1.814 1.00 94.50 110 LEU A CA 1
ATOM 892 C C . LEU A 1 110 ? -8.134 -2.762 -3.186 1.00 94.50 110 LEU A C 1
ATOM 894 O O . LEU A 1 110 ? -7.552 -3.841 -3.280 1.00 94.50 110 LEU A O 1
ATOM 898 N N . GLU A 1 111 ? -8.451 -2.008 -4.231 1.00 95.44 111 GLU A N 1
ATOM 899 C CA . GLU A 1 111 ? -8.231 -2.314 -5.648 1.00 95.44 111 GLU A CA 1
ATOM 900 C C . GLU A 1 111 ? -7.182 -1.381 -6.271 1.00 95.44 111 GLU A C 1
ATOM 902 O O . GLU A 1 111 ? -6.412 -1.817 -7.132 1.00 95.44 111 GLU A O 1
ATOM 907 N N . ARG A 1 112 ? -7.100 -0.128 -5.794 1.00 95.19 112 ARG A N 1
ATOM 908 C CA . ARG A 1 112 ? -6.144 0.889 -6.255 1.00 95.19 112 ARG A CA 1
ATOM 909 C C . ARG A 1 112 ? -5.452 1.597 -5.091 1.00 95.19 112 ARG A C 1
ATOM 911 O O . ARG A 1 112 ? -6.109 2.060 -4.157 1.00 95.19 112 ARG A O 1
ATOM 918 N N . LEU A 1 113 ? -4.129 1.724 -5.181 1.00 95.06 113 LEU A N 1
ATOM 919 C CA . LEU A 1 113 ? -3.294 2.453 -4.228 1.00 95.06 113 LEU A CA 1
ATOM 920 C C . LEU A 1 113 ? -2.385 3.441 -4.961 1.00 95.06 113 LEU A C 1
ATOM 922 O O . LEU A 1 113 ? -1.495 3.029 -5.700 1.00 95.06 113 LEU A O 1
ATOM 926 N N . GLU A 1 114 ? -2.560 4.734 -4.709 1.00 94.44 114 GLU A N 1
ATOM 927 C CA . GLU A 1 114 ? -1.693 5.773 -5.262 1.00 94.44 114 GLU A CA 1
ATOM 928 C C . GLU A 1 114 ? -0.861 6.430 -4.162 1.00 94.44 114 GLU A C 1
ATOM 930 O O . GLU A 1 114 ? -1.387 7.043 -3.234 1.00 94.44 114 GLU A O 1
ATOM 935 N N . LEU A 1 115 ? 0.457 6.291 -4.266 1.00 92.88 115 LEU A N 1
ATOM 936 C CA . LEU A 1 115 ? 1.460 6.836 -3.350 1.00 92.88 115 LEU A CA 1
ATOM 937 C C . LEU A 1 115 ? 2.529 7.634 -4.117 1.00 92.88 115 LEU A C 1
ATOM 939 O O . LEU A 1 115 ? 3.640 7.843 -3.612 1.00 92.88 115 LEU A O 1
ATOM 943 N N . GLY A 1 116 ? 2.198 8.109 -5.317 1.00 92.19 116 GLY A N 1
ATOM 944 C CA . GLY A 1 116 ? 3.102 8.871 -6.167 1.00 92.19 116 GLY A CA 1
ATOM 945 C C . GLY A 1 116 ? 3.565 10.178 -5.518 1.00 92.19 116 GLY A C 1
ATOM 946 O O . GLY A 1 116 ? 2.855 10.811 -4.736 1.00 92.19 116 GLY A O 1
ATOM 947 N N . VAL A 1 117 ? 4.777 10.621 -5.844 1.00 92.19 117 VAL A N 1
ATOM 948 C CA . VAL A 1 117 ? 5.303 11.944 -5.460 1.00 92.19 117 VAL A CA 1
ATOM 949 C C . VAL A 1 117 ? 5.340 12.165 -3.935 1.00 92.19 117 VAL A C 1
ATOM 951 O O . VAL A 1 117 ? 5.183 13.286 -3.453 1.00 92.19 117 VAL A O 1
ATOM 954 N N . ASN A 1 118 ? 5.582 11.107 -3.151 1.00 89.75 118 ASN A N 1
ATOM 955 C CA . ASN A 1 118 ? 5.723 11.201 -1.691 1.00 89.75 118 ASN A CA 1
ATOM 956 C C . ASN A 1 118 ? 7.156 11.480 -1.218 1.00 89.75 118 ASN A C 1
ATOM 958 O O . ASN A 1 118 ? 7.379 11.805 -0.049 1.00 89.75 118 ASN A O 1
ATOM 962 N N . ARG A 1 119 ? 8.131 11.403 -2.134 1.00 85.94 119 ARG A N 1
ATOM 963 C CA . ARG A 1 119 ? 9.552 11.757 -1.976 1.00 85.94 119 ARG A CA 1
ATOM 964 C C . ARG A 1 119 ? 10.352 10.990 -0.934 1.00 85.94 119 ARG A C 1
ATOM 966 O O . ARG A 1 119 ? 11.566 11.105 -0.991 1.00 85.94 119 ARG A O 1
ATOM 973 N N . ASN A 1 120 ? 9.750 10.294 0.028 1.00 87.56 120 ASN A N 1
ATOM 974 C CA . ASN A 1 120 ? 10.462 9.679 1.156 1.00 87.56 120 ASN A CA 1
ATOM 975 C C . ASN A 1 120 ? 10.156 8.194 1.360 1.00 87.56 120 ASN A C 1
ATOM 977 O O . ASN A 1 120 ? 10.777 7.581 2.226 1.00 87.56 120 ASN A O 1
ATOM 981 N N . ILE A 1 121 ? 9.231 7.616 0.594 1.00 91.06 121 ILE A N 1
ATOM 982 C CA . ILE A 1 121 ? 8.923 6.190 0.696 1.00 91.06 121 ILE A CA 1
ATOM 983 C C . ILE A 1 121 ? 10.054 5.407 0.027 1.00 91.06 121 ILE A C 1
ATOM 985 O O . ILE A 1 121 ? 10.378 5.657 -1.132 1.00 91.06 121 ILE A O 1
ATOM 989 N N . CYS A 1 122 ? 10.654 4.477 0.762 1.00 91.12 122 CYS A N 1
ATOM 990 C CA . CYS A 1 122 ? 11.724 3.610 0.263 1.00 91.12 122 CYS A CA 1
ATOM 991 C C . CYS A 1 122 ? 11.413 2.114 0.387 1.00 91.12 122 CYS A C 1
ATOM 993 O O . CYS A 1 122 ? 12.138 1.303 -0.182 1.00 91.12 122 CYS A O 1
ATOM 995 N N . ASP A 1 123 ? 10.353 1.748 1.113 1.00 91.50 123 ASP A N 1
ATOM 996 C CA . ASP A 1 123 ? 9.922 0.363 1.294 1.00 91.50 123 ASP A CA 1
ATOM 997 C C . ASP A 1 123 ? 8.408 0.286 1.561 1.00 91.50 123 ASP A C 1
ATOM 999 O O . ASP A 1 123 ? 7.766 1.285 1.912 1.00 91.50 123 ASP A O 1
ATOM 1003 N N . LEU A 1 124 ? 7.840 -0.909 1.402 1.00 92.62 124 LEU A N 1
ATOM 1004 C CA . LEU A 1 124 ? 6.441 -1.232 1.670 1.00 92.62 124 LEU A CA 1
ATOM 1005 C C . LEU A 1 124 ? 6.341 -2.370 2.694 1.00 92.62 124 LEU A C 1
ATOM 1007 O O . LEU A 1 124 ? 7.168 -3.281 2.695 1.00 92.62 124 LEU A O 1
ATOM 1011 N N . PRO A 1 125 ? 5.312 -2.374 3.559 1.00 91.12 125 PRO A N 1
ATOM 1012 C CA . PRO A 1 125 ? 5.136 -3.451 4.521 1.00 91.12 125 PRO A CA 1
ATOM 1013 C C . PRO A 1 125 ? 4.901 -4.788 3.796 1.00 91.12 125 PRO A C 1
ATOM 1015 O O . PRO A 1 125 ? 4.099 -4.837 2.859 1.00 91.12 125 PRO A O 1
ATOM 1018 N N . PRO A 1 126 ? 5.510 -5.903 4.244 1.00 91.19 126 PRO A N 1
ATOM 1019 C CA . PRO A 1 126 ? 5.336 -7.209 3.600 1.00 91.19 126 PRO A CA 1
ATOM 1020 C C . PRO A 1 126 ? 3.873 -7.678 3.590 1.00 91.19 126 PRO A C 1
ATOM 1022 O O . PRO A 1 126 ? 3.449 -8.367 2.663 1.00 91.19 126 PRO A O 1
ATOM 1025 N N . GLN A 1 127 ? 3.078 -7.239 4.572 1.00 91.81 127 GLN A N 1
ATOM 1026 C CA . GLN A 1 127 ? 1.639 -7.510 4.672 1.00 91.81 127 GLN A CA 1
ATOM 1027 C C . GLN A 1 127 ? 0.825 -6.890 3.526 1.00 91.81 127 GLN A C 1
ATOM 1029 O O . GLN A 1 127 ? -0.326 -7.259 3.327 1.00 91.81 127 GLN A O 1
ATOM 1034 N N . LEU A 1 128 ? 1.391 -5.966 2.739 1.00 92.25 128 LEU A N 1
ATOM 1035 C CA . LEU A 1 128 ? 0.711 -5.434 1.555 1.00 92.25 128 LEU A CA 1
ATOM 1036 C C . LEU A 1 128 ? 0.378 -6.547 0.543 1.00 92.25 128 LEU A C 1
ATOM 1038 O O . LEU A 1 128 ? -0.628 -6.462 -0.155 1.00 92.25 128 LEU A O 1
ATOM 1042 N N . SER A 1 129 ? 1.170 -7.625 0.524 1.00 90.19 129 SER A N 1
ATOM 1043 C CA . SER A 1 129 ? 0.930 -8.808 -0.313 1.00 90.19 129 SER A CA 1
ATOM 1044 C C . SER A 1 129 ? -0.368 -9.568 0.012 1.00 90.19 129 SER A C 1
ATOM 1046 O O . SER A 1 129 ? -0.880 -10.310 -0.836 1.00 90.19 129 SER A O 1
ATOM 1048 N N . ASP A 1 130 ? -0.943 -9.354 1.202 1.00 91.19 130 ASP A N 1
ATOM 1049 C CA . ASP A 1 130 ? -2.207 -9.963 1.628 1.00 91.19 130 ASP A CA 1
ATOM 1050 C C . ASP A 1 130 ? -3.423 -9.343 0.919 1.00 91.19 130 ASP A C 1
ATOM 1052 O O . ASP A 1 130 ? -4.495 -9.954 0.868 1.00 91.19 130 ASP A O 1
ATOM 1056 N N . LEU A 1 131 ? -3.267 -8.158 0.314 1.00 92.62 131 LEU A N 1
ATOM 1057 C CA . LEU A 1 131 ? -4.322 -7.469 -0.428 1.00 92.62 131 LEU A CA 1
ATOM 1058 C C . LEU A 1 131 ? -4.577 -8.144 -1.779 1.00 92.62 131 LEU A C 1
ATOM 1060 O O . LEU A 1 131 ? -4.073 -7.741 -2.824 1.00 92.62 131 LEU A O 1
ATOM 1064 N N . ARG A 1 132 ? -5.407 -9.190 -1.764 1.00 91.19 132 ARG A N 1
ATOM 1065 C CA . ARG A 1 132 ? -5.708 -10.007 -2.950 1.00 91.19 132 ARG A CA 1
ATOM 1066 C C . ARG A 1 132 ? -6.455 -9.263 -4.056 1.00 91.19 132 ARG A C 1
ATOM 1068 O O . ARG A 1 132 ? -6.433 -9.743 -5.178 1.00 91.19 132 ARG A O 1
ATOM 1075 N N . LYS A 1 133 ? -7.132 -8.150 -3.776 1.00 94.06 133 LYS A N 1
ATOM 1076 C CA . LYS A 1 133 ? -7.869 -7.378 -4.795 1.00 94.06 133 LYS A CA 1
ATOM 1077 C C . LYS A 1 133 ? -7.062 -6.237 -5.412 1.00 94.06 133 LYS A C 1
ATOM 1079 O O . LYS A 1 133 ? -7.492 -5.676 -6.415 1.00 94.06 133 LYS A O 1
ATOM 1084 N N . LEU A 1 134 ? -5.913 -5.905 -4.825 1.00 94.81 134 LEU A N 1
ATOM 1085 C CA . LEU A 1 134 ? -5.124 -4.755 -5.234 1.00 94.81 134 LEU A CA 1
ATOM 1086 C C . LEU A 1 134 ? -4.459 -5.050 -6.582 1.00 94.81 134 LEU A C 1
ATOM 1088 O O . LEU A 1 134 ? -3.632 -5.958 -6.687 1.00 94.81 134 LEU A O 1
ATOM 1092 N N . SER A 1 135 ? -4.863 -4.290 -7.598 1.00 94.31 135 SER A N 1
ATOM 1093 C CA . SER A 1 135 ? -4.478 -4.492 -8.998 1.00 94.31 135 SER A CA 1
ATOM 1094 C C . SER A 1 135 ? -3.687 -3.326 -9.581 1.00 94.31 135 SER A C 1
ATOM 1096 O O . SER A 1 135 ? -2.909 -3.526 -10.511 1.00 94.31 135 SER A O 1
ATOM 1098 N N . HIS A 1 136 ? -3.841 -2.129 -9.013 1.00 95.06 136 HIS A N 1
ATOM 1099 C CA . HIS A 1 136 ? -3.195 -0.908 -9.485 1.00 95.06 136 HIS A CA 1
ATOM 1100 C C . HIS A 1 136 ? -2.401 -0.255 -8.355 1.00 95.06 136 HIS A C 1
ATOM 1102 O O . HIS A 1 136 ? -2.975 0.082 -7.314 1.00 95.06 136 HIS A O 1
ATOM 1108 N N . ILE A 1 137 ? -1.096 -0.060 -8.560 1.00 95.50 137 ILE A N 1
ATOM 1109 C CA . ILE A 1 137 ? -0.227 0.621 -7.596 1.00 95.50 137 ILE A CA 1
ATOM 1110 C C . ILE A 1 137 ? 0.632 1.680 -8.295 1.00 95.50 137 ILE A C 1
ATOM 1112 O O . ILE A 1 137 ? 1.419 1.356 -9.181 1.00 95.50 137 ILE A O 1
ATOM 1116 N N . ASP A 1 138 ? 0.535 2.929 -7.837 1.00 95.25 138 ASP A N 1
ATOM 1117 C CA . ASP A 1 138 ? 1.440 4.020 -8.221 1.00 95.25 138 ASP A CA 1
ATOM 1118 C C . ASP A 1 138 ? 2.427 4.333 -7.084 1.00 95.25 138 ASP A C 1
ATOM 1120 O O . ASP A 1 138 ? 2.027 4.720 -5.984 1.00 95.25 138 ASP A O 1
ATOM 1124 N N . LEU A 1 139 ? 3.722 4.174 -7.352 1.00 95.31 139 LEU A N 1
ATOM 1125 C CA . LEU A 1 139 ? 4.849 4.501 -6.473 1.00 95.31 139 LEU A CA 1
ATOM 1126 C C . LEU A 1 139 ? 5.831 5.470 -7.146 1.00 95.31 139 LEU A C 1
ATOM 1128 O O . LEU A 1 139 ? 6.981 5.575 -6.696 1.00 95.31 139 LEU A O 1
ATOM 1132 N N . CYS A 1 140 ? 5.430 6.170 -8.208 1.00 95.00 140 CYS A N 1
ATOM 1133 C CA . CYS A 1 140 ? 6.328 7.057 -8.935 1.00 95.00 140 CYS A CA 1
ATOM 1134 C C . CYS A 1 140 ? 6.907 8.163 -8.032 1.00 95.00 140 CYS A C 1
ATOM 1136 O O . CYS A 1 140 ? 6.298 8.573 -7.040 1.00 95.00 140 CYS A O 1
ATOM 1138 N N . MET A 1 141 ? 8.092 8.677 -8.368 1.00 94.06 141 MET A N 1
ATOM 1139 C CA . MET A 1 141 ? 8.724 9.822 -7.696 1.00 94.06 141 MET A CA 1
ATOM 1140 C C . MET A 1 141 ? 8.899 9.620 -6.174 1.00 94.06 141 MET A C 1
ATOM 1142 O O . MET A 1 141 ? 8.528 10.472 -5.353 1.00 94.06 141 MET A O 1
ATOM 1146 N N . ASN A 1 142 ? 9.473 8.475 -5.800 1.00 94.94 142 ASN A N 1
ATOM 1147 C CA . ASN A 1 142 ? 9.809 8.084 -4.427 1.00 94.94 142 ASN A CA 1
ATOM 1148 C C . ASN A 1 142 ? 11.316 7.739 -4.307 1.00 94.94 142 ASN A C 1
ATOM 1150 O O . ASN A 1 142 ? 12.128 8.216 -5.097 1.00 94.94 142 ASN A O 1
ATOM 1154 N N . GLN A 1 143 ? 11.727 6.992 -3.274 1.00 94.50 143 GLN A N 1
ATOM 1155 C CA . GLN A 1 143 ? 13.128 6.627 -3.001 1.00 94.50 143 GLN A CA 1
ATOM 1156 C C . GLN A 1 143 ? 13.348 5.106 -2.964 1.00 94.50 143 GLN A C 1
ATOM 1158 O O . GLN A 1 143 ? 14.179 4.616 -2.198 1.00 94.50 143 GLN A O 1
ATOM 1163 N N . PHE A 1 144 ? 12.604 4.333 -3.757 1.00 94.12 144 PHE A N 1
ATOM 1164 C CA . PHE A 1 144 ? 12.818 2.885 -3.834 1.00 94.12 144 PHE A CA 1
ATOM 1165 C C . PHE A 1 144 ? 14.151 2.572 -4.520 1.00 94.12 144 PHE A C 1
ATOM 1167 O O . PHE A 1 144 ? 14.389 3.023 -5.637 1.00 94.12 144 PHE A O 1
ATOM 1174 N N . THR A 1 145 ? 15.009 1.787 -3.866 1.00 91.88 145 THR A N 1
ATOM 1175 C CA . THR A 1 145 ? 16.293 1.312 -4.424 1.00 91.88 145 THR A CA 1
ATOM 1176 C C . THR A 1 145 ? 16.199 -0.089 -5.025 1.00 91.88 145 THR A C 1
ATOM 1178 O O . THR A 1 145 ? 16.981 -0.466 -5.897 1.00 91.88 145 THR A O 1
ATOM 1181 N N . THR A 1 146 ? 15.217 -0.861 -4.568 1.00 90.31 146 THR A N 1
ATOM 1182 C CA . THR A 1 146 ? 14.879 -2.201 -5.050 1.00 90.31 146 THR A CA 1
ATOM 1183 C C . THR A 1 146 ? 13.361 -2.340 -5.103 1.00 90.31 146 THR A C 1
ATOM 1185 O O . THR A 1 146 ? 12.638 -1.552 -4.489 1.00 90.31 146 THR A O 1
ATOM 1188 N N . ILE A 1 147 ? 12.867 -3.330 -5.845 1.00 89.81 147 ILE A N 1
ATOM 1189 C CA . ILE A 1 147 ? 11.438 -3.649 -5.869 1.00 89.81 147 ILE A CA 1
ATOM 1190 C C . ILE A 1 147 ? 11.104 -4.457 -4.604 1.00 89.81 147 ILE A C 1
ATOM 1192 O O . ILE A 1 147 ? 11.680 -5.533 -4.416 1.00 89.81 147 ILE A O 1
ATOM 1196 N N . PRO A 1 148 ? 10.179 -3.990 -3.742 1.00 89.50 148 PRO A N 1
ATOM 1197 C CA . PRO A 1 148 ? 9.792 -4.721 -2.541 1.00 89.50 148 PRO A CA 1
ATOM 1198 C C . PRO A 1 148 ? 9.245 -6.114 -2.868 1.00 89.50 148 PRO A C 1
ATOM 1200 O O . PRO A 1 148 ? 8.390 -6.272 -3.744 1.00 89.50 148 PRO A O 1
ATOM 1203 N N . SER A 1 149 ? 9.664 -7.125 -2.104 1.00 86.94 149 SER A N 1
ATOM 1204 C CA . SER A 1 149 ? 9.200 -8.514 -2.268 1.00 86.94 149 SER A CA 1
ATOM 1205 C C . SER A 1 149 ? 7.679 -8.651 -2.150 1.00 86.94 149 SER A C 1
ATOM 1207 O O . SER A 1 149 ? 7.080 -9.506 -2.807 1.00 86.94 149 SER A O 1
ATOM 1209 N N . ALA A 1 150 ? 7.043 -7.762 -1.378 1.00 88.12 150 ALA A N 1
ATOM 1210 C CA . ALA A 1 150 ? 5.595 -7.661 -1.280 1.00 88.12 150 ALA A CA 1
ATOM 1211 C C . ALA A 1 150 ? 4.942 -7.567 -2.669 1.00 88.12 150 ALA A C 1
ATOM 1213 O O . ALA A 1 150 ? 4.053 -8.362 -2.959 1.00 88.12 150 ALA A O 1
ATOM 1214 N N . LEU A 1 151 ? 5.439 -6.690 -3.550 1.00 89.38 151 LEU A N 1
ATOM 1215 C CA . LEU A 1 151 ? 4.883 -6.458 -4.891 1.00 89.38 151 LEU A CA 1
ATOM 1216 C C . LEU A 1 151 ? 5.064 -7.663 -5.822 1.00 89.38 151 LEU A C 1
ATOM 1218 O O . LEU A 1 151 ? 4.178 -7.973 -6.619 1.00 89.38 151 LEU A O 1
ATOM 1222 N N . LEU A 1 152 ? 6.188 -8.372 -5.690 1.00 86.12 152 LEU A N 1
ATOM 1223 C CA . LEU A 1 152 ? 6.483 -9.573 -6.479 1.00 86.12 152 LEU A CA 1
ATOM 1224 C C . LEU A 1 152 ? 5.539 -10.732 -6.130 1.00 86.12 152 LEU A C 1
ATOM 1226 O O . LEU A 1 152 ? 5.200 -11.540 -6.987 1.00 86.12 152 LEU A O 1
ATOM 1230 N N . SER A 1 153 ? 5.086 -10.796 -4.876 1.00 85.88 153 SER A N 1
ATOM 1231 C CA . SER A 1 153 ? 4.220 -11.868 -4.362 1.00 85.88 153 SER A CA 1
ATOM 1232 C C . SER A 1 153 ? 2.714 -11.612 -4.505 1.00 85.88 153 SER A C 1
ATOM 1234 O O . SER A 1 153 ? 1.902 -12.493 -4.212 1.00 85.88 153 SER A O 1
ATOM 1236 N N . MET A 1 154 ? 2.310 -10.415 -4.938 1.00 88.81 154 MET A N 1
ATOM 1237 C CA . MET A 1 154 ? 0.896 -10.097 -5.141 1.00 88.81 154 MET A CA 1
ATOM 1238 C C . MET A 1 154 ? 0.353 -10.891 -6.330 1.00 88.81 154 MET A C 1
ATOM 1240 O O . MET A 1 154 ? 0.990 -10.856 -7.373 1.00 88.81 154 MET A O 1
ATOM 1244 N N . PRO A 1 155 ? -0.797 -11.583 -6.247 1.00 83.94 155 PRO A N 1
ATOM 1245 C CA . PRO A 1 155 ? -1.293 -12.411 -7.352 1.00 83.94 155 PRO A CA 1
ATOM 1246 C C . PRO A 1 155 ? -2.015 -11.616 -8.451 1.00 83.94 155 PRO A C 1
ATOM 1248 O O . PRO A 1 155 ? -1.876 -11.949 -9.620 1.00 83.94 155 PRO A O 1
ATOM 1251 N N . ASN A 1 156 ? -2.722 -10.540 -8.092 1.00 89.81 156 ASN A N 1
ATOM 1252 C CA . ASN A 1 156 ? -3.630 -9.815 -8.993 1.00 89.81 156 ASN A CA 1
ATOM 1253 C C . ASN A 1 156 ? -3.141 -8.406 -9.364 1.00 89.81 156 ASN A C 1
ATOM 1255 O O . ASN A 1 156 ? -3.931 -7.593 -9.828 1.00 89.81 156 ASN A O 1
ATOM 1259 N N . LEU A 1 157 ? -1.860 -8.098 -9.140 1.00 90.75 157 LEU A N 1
ATOM 1260 C CA . LEU A 1 157 ? -1.286 -6.822 -9.563 1.00 90.75 157 LEU A CA 1
ATOM 1261 C C . LEU A 1 157 ? -1.184 -6.810 -11.097 1.00 90.75 157 LEU A C 1
ATOM 1263 O O . LEU A 1 157 ? -0.547 -7.682 -11.682 1.00 90.75 157 LEU A O 1
ATOM 1267 N N . GLU A 1 158 ? -1.822 -5.844 -11.744 1.00 91.31 158 GLU A N 1
ATOM 1268 C CA . GLU A 1 158 ? -1.862 -5.707 -13.206 1.00 91.31 158 GLU A CA 1
ATOM 1269 C C . GLU A 1 158 ? -1.017 -4.519 -13.667 1.00 91.31 158 GLU A C 1
ATOM 1271 O O . GLU A 1 158 ? -0.302 -4.614 -14.667 1.00 91.31 158 GLU A O 1
ATOM 1276 N N . TRP A 1 159 ? -1.055 -3.424 -12.902 1.00 92.50 159 TRP A N 1
ATOM 1277 C CA . TRP A 1 159 ? -0.383 -2.173 -13.220 1.00 92.50 159 TRP A CA 1
ATOM 1278 C C . TRP A 1 159 ? 0.467 -1.683 -12.046 1.00 92.50 159 TRP A C 1
ATOM 1280 O O . TRP A 1 159 ? -0.021 -1.553 -10.917 1.00 92.50 159 TRP A O 1
ATOM 1290 N N . LEU A 1 160 ? 1.738 -1.399 -12.326 1.00 93.31 160 LEU A N 1
ATOM 1291 C CA . LEU A 1 160 ? 2.696 -0.868 -11.362 1.00 93.31 160 LEU A CA 1
ATOM 1292 C C . LEU A 1 160 ? 3.494 0.282 -11.986 1.00 93.31 160 LEU A C 1
ATOM 1294 O O . LEU A 1 160 ? 4.176 0.095 -12.991 1.00 93.31 160 LEU A O 1
ATOM 1298 N N . ASP A 1 161 ? 3.476 1.454 -11.361 1.00 94.31 161 ASP A N 1
ATOM 1299 C CA . ASP A 1 161 ? 4.380 2.551 -11.718 1.00 94.31 161 ASP A CA 1
ATOM 1300 C C . ASP A 1 161 ? 5.415 2.771 -10.617 1.00 94.31 161 ASP A C 1
ATOM 1302 O O . ASP A 1 161 ? 5.084 3.022 -9.463 1.00 94.31 161 ASP A O 1
ATOM 1306 N N . MET A 1 162 ? 6.690 2.644 -10.971 1.00 93.81 162 MET A N 1
ATOM 1307 C CA . MET A 1 162 ? 7.832 2.947 -10.113 1.00 93.81 162 MET A CA 1
ATOM 1308 C C . MET A 1 162 ? 8.795 3.922 -10.804 1.00 93.81 162 MET A C 1
ATOM 1310 O O . MET A 1 162 ? 9.987 3.950 -10.487 1.00 93.81 162 MET A O 1
ATOM 1314 N N . GLY A 1 163 ? 8.310 4.739 -11.739 1.00 93.56 163 GLY A N 1
ATOM 1315 C CA . GLY A 1 163 ? 9.117 5.737 -12.430 1.00 93.56 163 GLY A CA 1
ATOM 1316 C C . GLY A 1 163 ? 9.698 6.793 -11.481 1.00 93.56 163 GLY A C 1
ATOM 1317 O O . GLY A 1 163 ? 9.095 7.116 -10.459 1.00 93.56 163 GLY A O 1
ATOM 1318 N N . GLY A 1 164 ? 10.878 7.334 -11.781 1.00 92.50 164 GLY A N 1
ATOM 1319 C CA . GLY A 1 164 ? 11.515 8.381 -10.972 1.00 92.50 164 GLY A CA 1
ATOM 1320 C C . GLY A 1 164 ? 11.913 7.926 -9.563 1.00 92.50 164 GLY A C 1
ATOM 1321 O O . GLY A 1 164 ? 11.787 8.694 -8.609 1.00 92.50 164 GLY A O 1
ATOM 1322 N N . ASN A 1 165 ? 12.333 6.668 -9.420 1.00 94.94 165 ASN A N 1
ATOM 1323 C CA . ASN A 1 165 ? 12.886 6.104 -8.188 1.00 94.94 165 ASN A CA 1
ATOM 1324 C C . ASN A 1 165 ? 14.416 5.929 -8.310 1.00 94.94 165 ASN A C 1
ATOM 1326 O O . ASN A 1 165 ? 15.059 6.503 -9.188 1.00 94.94 165 ASN A O 1
ATOM 1330 N N . GLN A 1 166 ? 15.027 5.173 -7.396 1.00 93.31 166 GLN A N 1
ATOM 1331 C CA . GLN A 1 166 ? 16.467 4.896 -7.358 1.00 93.31 166 GLN A CA 1
ATOM 1332 C C . GLN A 1 166 ? 16.765 3.413 -7.622 1.00 93.31 166 GLN A C 1
ATOM 1334 O O . GLN A 1 166 ? 17.735 2.872 -7.088 1.00 93.31 166 GLN A O 1
ATOM 1339 N N . LEU A 1 167 ? 15.914 2.739 -8.404 1.00 91.81 167 LEU A N 1
ATOM 1340 C CA . LEU A 1 167 ? 16.065 1.317 -8.695 1.00 91.81 167 LEU A CA 1
ATOM 1341 C C . LEU A 1 167 ? 17.377 1.072 -9.444 1.00 91.81 167 LEU A C 1
ATOM 1343 O O . LEU A 1 167 ? 17.627 1.709 -10.465 1.00 91.81 167 LEU A O 1
ATOM 1347 N N . GLN A 1 168 ? 18.189 0.143 -8.935 1.00 88.12 168 GLN A N 1
ATOM 1348 C CA . GLN A 1 168 ? 19.472 -0.239 -9.545 1.00 88.12 168 GLN A CA 1
ATOM 1349 C C . GLN A 1 168 ? 19.366 -1.525 -10.364 1.00 88.12 168 GLN A C 1
ATOM 1351 O O . GLN A 1 168 ? 19.987 -1.644 -11.414 1.00 88.12 168 GLN A O 1
ATOM 1356 N N . LYS A 1 169 ? 18.569 -2.490 -9.894 1.00 83.62 169 LYS A N 1
ATOM 1357 C CA . LYS A 1 169 ? 18.405 -3.802 -10.527 1.00 83.62 169 LYS A CA 1
ATOM 1358 C C . LYS A 1 169 ? 16.932 -4.168 -10.618 1.00 83.62 169 LYS A C 1
ATOM 1360 O O . LYS A 1 169 ? 16.157 -3.877 -9.703 1.00 83.62 169 LYS A O 1
ATOM 1365 N N . LEU A 1 170 ? 16.568 -4.827 -11.712 1.00 82.81 170 LEU A N 1
ATOM 1366 C CA . LEU A 1 170 ? 15.260 -5.444 -11.892 1.00 82.81 170 LEU A CA 1
ATOM 1367 C C . LEU A 1 170 ? 15.388 -6.960 -11.678 1.00 82.81 170 LEU A C 1
ATOM 1369 O O . LEU A 1 170 ? 16.413 -7.530 -12.040 1.00 82.81 170 LEU A O 1
ATOM 1373 N N . PRO A 1 171 ? 14.386 -7.623 -11.084 1.00 79.81 171 PRO A N 1
ATOM 1374 C CA . PRO A 1 171 ? 14.313 -9.074 -11.052 1.00 79.81 171 PRO A CA 1
ATOM 1375 C C . PRO A 1 171 ? 14.070 -9.638 -12.458 1.00 79.81 171 PRO A C 1
ATOM 1377 O O . PRO A 1 171 ? 13.341 -9.045 -13.252 1.00 79.81 171 PRO A O 1
ATOM 1380 N N . ASP A 1 172 ? 14.633 -10.817 -12.725 1.00 70.38 172 ASP A N 1
ATOM 1381 C CA . ASP A 1 172 ? 14.657 -11.462 -14.051 1.00 70.38 172 ASP A CA 1
ATOM 1382 C C . ASP A 1 172 ? 13.268 -11.812 -14.615 1.00 70.38 172 ASP A C 1
ATOM 1384 O O . ASP A 1 172 ? 13.114 -12.043 -15.813 1.00 70.38 172 ASP A O 1
ATOM 1388 N N . ALA A 1 173 ? 12.242 -11.858 -13.762 1.00 64.38 173 ALA A N 1
ATOM 1389 C CA . ALA A 1 173 ? 10.881 -12.220 -14.134 1.00 64.38 173 ALA A CA 1
ATOM 1390 C C . ALA A 1 173 ? 9.878 -11.169 -13.639 1.00 64.38 173 ALA A C 1
ATOM 1392 O O . ALA A 1 173 ? 9.412 -11.211 -12.498 1.00 64.38 173 ALA A O 1
ATOM 1393 N N . ILE A 1 174 ? 9.522 -10.235 -14.523 1.00 68.19 174 ILE A N 1
ATOM 1394 C CA . ILE A 1 174 ? 8.388 -9.320 -14.359 1.00 68.19 174 ILE A CA 1
ATOM 1395 C C . ILE A 1 174 ? 7.463 -9.518 -15.560 1.00 68.19 174 ILE A C 1
ATOM 1397 O O . ILE A 1 174 ? 7.765 -9.067 -16.657 1.00 68.19 174 ILE A O 1
ATOM 1401 N N . ASP A 1 175 ? 6.329 -10.183 -15.343 1.00 68.00 175 ASP A N 1
ATOM 1402 C CA . ASP A 1 175 ? 5.322 -10.475 -16.380 1.00 68.00 175 ASP A CA 1
ATOM 1403 C C . ASP A 1 175 ? 4.116 -9.519 -16.295 1.00 68.00 175 ASP A C 1
ATOM 1405 O O . ASP A 1 175 ? 2.956 -9.899 -16.425 1.00 68.00 175 ASP A O 1
ATOM 1409 N N . ARG A 1 176 ? 4.371 -8.259 -15.930 1.00 73.88 176 ARG A N 1
ATOM 1410 C CA . ARG A 1 176 ? 3.336 -7.272 -15.583 1.00 73.88 176 ARG A CA 1
ATOM 1411 C C . ARG A 1 176 ? 3.549 -5.966 -16.321 1.00 73.88 176 ARG A C 1
ATOM 1413 O O . ARG A 1 176 ? 4.660 -5.675 -16.760 1.00 73.88 176 ARG A O 1
ATOM 1420 N N . PHE A 1 177 ? 2.499 -5.150 -16.416 1.00 73.56 177 PHE A N 1
ATOM 1421 C CA . PHE A 1 177 ? 2.634 -3.813 -16.977 1.00 73.56 177 PHE A CA 1
ATOM 1422 C C . PHE A 1 177 ? 3.327 -2.908 -15.956 1.00 73.56 177 PHE A C 1
ATOM 1424 O O . PHE A 1 177 ? 2.696 -2.431 -15.009 1.00 73.56 177 PHE A O 1
ATOM 1431 N N . VAL A 1 178 ? 4.640 -2.720 -16.127 1.00 83.69 178 VAL A N 1
ATOM 1432 C CA . VAL A 1 178 ? 5.459 -1.961 -15.179 1.00 83.69 178 VAL A CA 1
ATOM 1433 C C . VAL A 1 178 ? 6.184 -0.793 -15.837 1.00 83.69 178 VAL A C 1
ATOM 1435 O O . VAL A 1 178 ? 6.837 -0.946 -16.869 1.00 83.69 178 VAL A O 1
ATOM 1438 N N . ASN A 1 179 ? 6.082 0.383 -15.219 1.00 86.12 179 ASN A N 1
ATOM 1439 C CA . ASN A 1 179 ? 6.824 1.576 -15.610 1.00 86.12 179 ASN A CA 1
ATOM 1440 C C . ASN A 1 179 ? 8.027 1.795 -14.678 1.00 86.12 179 ASN A C 1
ATOM 1442 O O . ASN A 1 179 ? 7.860 2.038 -13.486 1.00 86.12 179 ASN A O 1
ATOM 1446 N N . PHE A 1 180 ? 9.240 1.746 -15.236 1.00 87.25 180 PHE A N 1
ATOM 1447 C CA . PHE A 1 180 ? 10.502 1.989 -14.520 1.00 87.25 180 PHE A CA 1
ATOM 1448 C C . PHE A 1 180 ? 11.296 3.183 -15.065 1.00 87.25 180 PHE A C 1
ATOM 1450 O O . PHE A 1 180 ? 12.497 3.287 -14.814 1.00 87.25 180 PHE A O 1
ATOM 1457 N N . ARG A 1 181 ? 10.667 4.089 -15.827 1.00 86.62 181 ARG A N 1
ATOM 1458 C CA . ARG A 1 181 ? 11.362 5.261 -16.394 1.00 86.62 181 ARG A CA 1
ATOM 1459 C C . ARG A 1 181 ? 12.070 6.086 -15.317 1.00 86.62 181 ARG A C 1
ATOM 1461 O O . ARG A 1 181 ? 11.689 6.051 -14.154 1.00 86.62 181 ARG A O 1
ATOM 1468 N N . ASP A 1 182 ? 13.108 6.821 -15.705 1.00 87.69 182 ASP A N 1
ATOM 1469 C CA . ASP A 1 182 ? 13.830 7.746 -14.819 1.00 87.69 182 ASP A CA 1
ATOM 1470 C C . ASP A 1 182 ? 14.438 7.089 -13.559 1.00 87.69 182 ASP A C 1
ATOM 1472 O O . ASP A 1 182 ? 14.620 7.746 -12.536 1.00 87.69 182 ASP A O 1
ATOM 1476 N N . ASN A 1 183 ? 14.763 5.792 -13.635 1.00 89.50 183 ASN A N 1
ATOM 1477 C CA . ASN A 1 183 ? 15.532 5.065 -12.622 1.00 89.50 183 ASN A CA 1
ATOM 1478 C C . ASN A 1 183 ? 16.987 4.847 -13.084 1.00 89.50 183 ASN A C 1
ATOM 1480 O O . ASN A 1 183 ? 17.212 4.602 -14.273 1.00 89.50 183 ASN A O 1
ATOM 1484 N N . PRO A 1 184 ? 17.975 4.872 -12.171 1.00 88.69 184 PRO A N 1
ATOM 1485 C CA . PRO A 1 184 ? 19.382 4.598 -12.466 1.00 88.69 184 PRO A CA 1
ATOM 1486 C C . PRO A 1 184 ? 19.661 3.085 -12.583 1.00 88.69 184 PRO A C 1
ATOM 1488 O O . PRO A 1 184 ? 20.469 2.537 -11.836 1.00 88.69 184 PRO A O 1
ATOM 1491 N N . LEU A 1 185 ? 18.973 2.405 -13.505 1.00 84.69 185 LEU A N 1
ATOM 1492 C CA . LEU A 1 185 ? 19.116 0.964 -13.718 1.00 84.69 185 LEU A CA 1
ATOM 1493 C C . LEU A 1 185 ? 20.502 0.628 -14.291 1.00 84.69 185 LEU A C 1
ATOM 1495 O O . LEU A 1 185 ? 20.916 1.189 -15.307 1.00 84.69 185 LEU A O 1
ATOM 1499 N N . GLU A 1 186 ? 21.202 -0.314 -13.663 1.00 77.69 186 GLU A N 1
ATOM 1500 C CA . GLU A 1 186 ? 22.467 -0.845 -14.163 1.00 77.69 186 GLU A CA 1
ATOM 1501 C C . GLU A 1 186 ? 22.183 -1.909 -15.228 1.00 77.69 186 GLU A C 1
ATOM 1503 O O . GLU A 1 186 ? 21.507 -2.908 -14.978 1.00 77.69 186 GLU A O 1
ATOM 1508 N N . LEU A 1 187 ? 22.694 -1.689 -16.440 1.00 69.75 187 LEU A N 1
ATOM 1509 C CA . LEU A 1 187 ? 22.571 -2.636 -17.541 1.00 69.75 187 LEU A CA 1
ATOM 1510 C C . LEU A 1 187 ? 23.768 -3.601 -17.502 1.00 69.75 187 LEU A C 1
ATOM 1512 O O . LEU A 1 187 ? 24.827 -3.307 -18.055 1.00 69.75 187 LEU A O 1
ATOM 1516 N N . GLU A 1 188 ? 23.625 -4.751 -16.843 1.00 60.59 188 GLU A N 1
ATOM 1517 C CA . GLU A 1 188 ? 24.626 -5.822 -16.929 1.00 60.59 188 GLU A CA 1
ATOM 1518 C C . GLU A 1 188 ? 24.482 -6.548 -18.279 1.00 60.59 188 GLU A C 1
ATOM 1520 O O . GLU A 1 188 ? 23.820 -7.577 -18.388 1.00 60.59 188 GLU A O 1
ATOM 1525 N N . ILE A 1 189 ? 25.092 -6.007 -19.342 1.00 59.53 189 ILE A N 1
ATOM 1526 C CA . ILE A 1 189 ? 25.271 -6.755 -20.594 1.00 59.53 189 ILE A CA 1
ATOM 1527 C C . ILE A 1 189 ? 26.409 -7.749 -20.364 1.00 59.53 189 ILE A C 1
ATOM 1529 O O . ILE A 1 189 ? 27.584 -7.415 -20.510 1.00 59.53 189 ILE A O 1
ATOM 1533 N N . THR A 1 190 ? 26.073 -8.981 -19.999 1.00 55.16 190 THR A N 1
ATOM 1534 C CA . THR A 1 190 ? 27.021 -10.091 -20.101 1.00 55.16 190 THR A CA 1
ATOM 1535 C C . THR A 1 190 ? 26.966 -10.611 -21.530 1.00 55.16 190 THR A C 1
ATOM 1537 O O . THR A 1 190 ? 26.006 -11.266 -21.931 1.00 55.16 190 THR A O 1
ATOM 1540 N N . LEU A 1 191 ? 27.986 -10.282 -22.326 1.00 55.12 191 LEU A N 1
ATOM 1541 C CA . LEU A 1 191 ? 28.206 -10.985 -23.584 1.00 55.12 191 LEU A CA 1
ATOM 1542 C C . LEU A 1 191 ? 28.483 -12.459 -23.244 1.00 55.12 191 LEU A C 1
ATOM 1544 O O . LEU A 1 191 ? 29.264 -12.715 -22.318 1.00 55.12 191 LEU A O 1
ATOM 1548 N N . PRO A 1 192 ? 27.844 -13.426 -23.926 1.00 64.06 192 PRO A N 1
ATOM 1549 C CA . PRO A 1 192 ? 28.206 -14.826 -23.758 1.00 64.06 192 PRO A CA 1
ATOM 1550 C C . PRO A 1 192 ? 29.706 -14.978 -24.029 1.00 64.06 192 PRO A C 1
ATOM 1552 O O . PRO A 1 192 ? 30.244 -14.339 -24.933 1.00 64.06 192 PRO A O 1
ATOM 1555 N N . ALA A 1 193 ? 30.391 -15.788 -23.221 1.00 60.97 193 ALA A N 1
ATOM 1556 C CA . ALA A 1 193 ? 31.787 -16.101 -23.483 1.00 60.97 193 ALA A CA 1
ATOM 1557 C C . ALA A 1 193 ? 31.881 -16.740 -24.876 1.00 60.97 193 ALA A C 1
ATOM 1559 O O . ALA A 1 193 ? 31.214 -17.738 -25.146 1.00 60.97 193 ALA A O 1
ATOM 1560 N N . CYS A 1 194 ? 32.661 -16.126 -25.764 1.00 48.28 194 CYS A N 1
ATOM 1561 C CA . CYS A 1 194 ? 32.909 -16.649 -27.098 1.00 48.28 194 CYS A CA 1
ATOM 1562 C C . CYS A 1 194 ? 33.749 -17.927 -26.964 1.00 48.28 194 CYS A C 1
ATOM 1564 O O . CYS A 1 194 ? 34.944 -17.865 -26.679 1.00 48.28 194 CYS A O 1
ATOM 1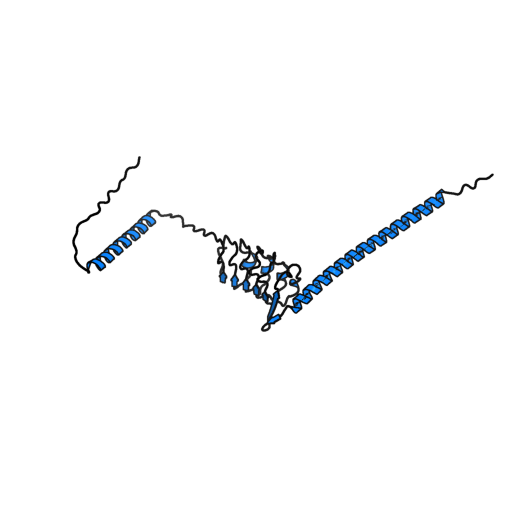566 N N . GLU A 1 195 ? 33.113 -19.093 -27.085 1.00 61.72 195 GLU A N 1
ATOM 1567 C CA . GLU A 1 195 ? 33.810 -20.384 -27.001 1.00 61.72 195 GLU A CA 1
ATOM 1568 C C . GLU A 1 195 ? 34.530 -20.740 -28.315 1.00 61.72 195 GLU A C 1
ATOM 1570 O O . GLU A 1 195 ? 35.456 -21.550 -28.296 1.00 61.72 195 GLU A O 1
ATOM 1575 N N . ASN A 1 196 ? 34.183 -20.088 -29.435 1.00 60.78 196 ASN A N 1
ATOM 1576 C CA . ASN A 1 196 ? 34.657 -20.444 -30.773 1.00 60.78 196 ASN A CA 1
ATOM 1577 C C . ASN A 1 196 ? 35.227 -19.223 -31.517 1.00 60.78 196 ASN A C 1
ATOM 1579 O O . ASN A 1 196 ? 34.534 -18.571 -32.295 1.00 60.78 196 ASN A O 1
ATOM 1583 N N . THR A 1 197 ? 36.519 -18.945 -31.334 1.00 60.75 197 THR A N 1
ATOM 1584 C CA . THR A 1 197 ? 37.252 -17.893 -32.075 1.00 60.75 197 THR A CA 1
ATOM 1585 C C . THR A 1 197 ? 37.176 -18.074 -33.598 1.00 60.75 197 THR A C 1
ATOM 1587 O O . THR A 1 197 ? 37.164 -17.098 -34.339 1.00 60.75 197 THR A O 1
ATOM 1590 N N . GLU A 1 198 ? 37.040 -19.315 -34.074 1.00 63.72 198 GLU A N 1
ATOM 1591 C CA . GLU A 1 198 ? 36.885 -19.625 -35.501 1.00 63.72 198 GLU A CA 1
ATOM 1592 C C . GLU A 1 198 ? 35.533 -19.167 -36.080 1.00 63.72 198 GLU A C 1
ATOM 1594 O O . GLU A 1 198 ? 35.455 -18.828 -37.261 1.00 63.72 198 GLU A O 1
ATOM 1599 N N . GLU A 1 199 ? 34.464 -19.136 -35.274 1.00 62.53 199 GLU A N 1
ATOM 1600 C CA . GLU A 1 199 ? 33.144 -18.675 -35.726 1.00 62.53 199 GLU A CA 1
ATOM 1601 C C . GLU A 1 199 ? 33.078 -17.143 -35.798 1.00 62.53 199 GLU A C 1
ATOM 1603 O O . GLU A 1 199 ? 32.436 -16.618 -36.707 1.00 62.53 199 GLU A O 1
ATOM 1608 N N . GLU A 1 200 ? 33.782 -16.426 -34.912 1.00 63.19 200 GLU A N 1
ATOM 1609 C CA . GLU A 1 200 ? 33.935 -14.964 -34.988 1.00 63.19 200 GLU A CA 1
ATOM 1610 C C . GLU A 1 200 ? 34.743 -14.544 -36.217 1.00 63.19 200 GLU A C 1
ATOM 1612 O O . GLU A 1 200 ? 34.276 -13.696 -36.971 1.00 63.19 200 GLU A O 1
ATOM 1617 N N . GLU A 1 201 ? 35.891 -15.175 -36.492 1.00 66.38 201 GLU A N 1
ATOM 1618 C CA . GLU A 1 201 ? 36.679 -14.863 -37.694 1.00 66.38 201 GLU A CA 1
ATOM 1619 C C . GLU A 1 201 ? 35.875 -15.111 -38.976 1.00 66.38 201 GLU A C 1
ATOM 1621 O O . GLU A 1 201 ? 35.942 -14.324 -39.921 1.00 66.38 201 GLU A O 1
ATOM 1626 N N . GLN A 1 202 ? 35.066 -16.175 -39.011 1.00 67.19 202 GLN A N 1
ATOM 1627 C CA . GLN A 1 202 ? 34.175 -16.445 -40.137 1.00 67.19 202 GLN A CA 1
ATOM 1628 C C . GLN A 1 202 ? 33.040 -15.422 -40.228 1.00 67.19 202 GLN A C 1
ATOM 1630 O O . GLN A 1 202 ? 32.775 -14.919 -41.316 1.00 67.19 202 GLN A O 1
ATOM 1635 N N . GLN A 1 203 ? 32.376 -15.078 -39.121 1.00 65.56 203 GLN A N 1
ATOM 1636 C CA . GLN A 1 203 ? 31.308 -14.070 -39.111 1.00 65.56 203 GLN A CA 1
ATOM 1637 C C . GLN A 1 203 ? 31.824 -12.674 -39.477 1.00 65.56 203 GLN A C 1
ATOM 1639 O O . GLN A 1 203 ? 31.164 -11.967 -40.243 1.00 65.56 203 GLN A O 1
ATOM 1644 N N . GLU A 1 204 ? 33.010 -12.291 -39.003 1.00 74.19 204 GLU A N 1
ATOM 1645 C CA . GLU A 1 204 ? 33.691 -11.059 -39.397 1.00 74.19 204 GLU A CA 1
ATOM 1646 C C . GLU A 1 204 ? 34.065 -11.090 -40.880 1.00 74.19 204 GLU A C 1
ATOM 1648 O O . GLU A 1 204 ? 33.799 -10.123 -41.594 1.00 74.19 204 GLU A O 1
ATOM 1653 N N . MET A 1 205 ? 34.595 -12.209 -41.382 1.00 70.25 205 MET A N 1
ATOM 1654 C CA . MET A 1 205 ? 34.915 -12.385 -42.800 1.00 70.25 205 MET A CA 1
ATOM 1655 C C . MET A 1 205 ? 33.663 -12.280 -43.679 1.00 70.25 205 MET A C 1
ATOM 1657 O O . MET A 1 205 ? 33.681 -11.538 -44.659 1.00 70.25 205 MET A O 1
ATOM 1661 N N . PHE A 1 206 ? 32.546 -12.908 -43.294 1.00 76.12 206 PHE A N 1
ATOM 1662 C CA . PHE A 1 206 ? 31.261 -12.761 -43.987 1.00 76.12 206 PHE A CA 1
ATOM 1663 C C . PHE A 1 206 ? 30.735 -11.323 -43.929 1.00 76.12 206 PHE A C 1
ATOM 1665 O O . P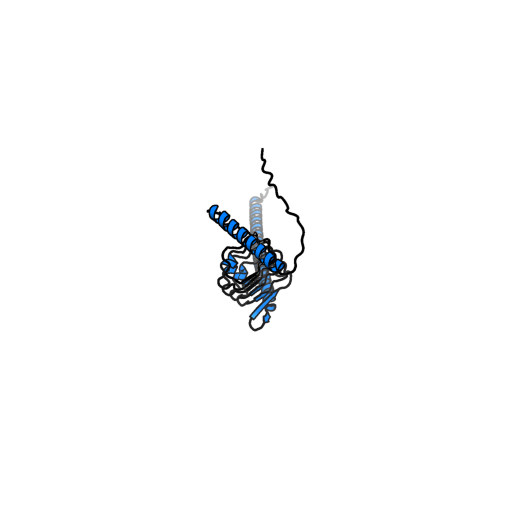HE A 1 206 ? 30.234 -10.811 -44.932 1.00 76.12 206 PHE A O 1
ATOM 1672 N N . GLY A 1 207 ? 30.854 -10.647 -42.783 1.00 79.75 207 GLY A N 1
ATOM 1673 C CA . GLY A 1 207 ? 30.460 -9.247 -42.628 1.00 79.75 207 GLY A CA 1
ATOM 1674 C C . GLY A 1 207 ? 31.278 -8.310 -43.520 1.00 79.75 207 GLY A C 1
ATOM 1675 O O . GLY A 1 207 ? 30.718 -7.444 -44.199 1.00 79.75 207 GLY A O 1
ATOM 1676 N N . ILE A 1 208 ? 32.595 -8.518 -43.580 1.00 80.69 208 ILE A N 1
ATOM 1677 C CA . ILE A 1 208 ? 33.516 -7.765 -44.437 1.00 80.69 208 ILE A CA 1
ATOM 1678 C C . ILE A 1 208 ? 33.233 -8.048 -45.918 1.00 80.69 208 ILE A C 1
ATOM 1680 O O . ILE A 1 208 ? 33.127 -7.105 -46.704 1.00 80.69 208 ILE A O 1
ATOM 1684 N N . GLU A 1 209 ? 33.061 -9.312 -46.312 1.00 81.50 209 GLU A N 1
ATOM 1685 C CA . GLU A 1 209 ? 32.729 -9.698 -47.690 1.00 81.50 209 GLU A CA 1
ATOM 1686 C C . GLU A 1 209 ? 31.393 -9.105 -48.138 1.00 81.50 209 GLU A C 1
ATOM 1688 O O . GLU A 1 209 ? 31.286 -8.572 -49.246 1.00 81.50 209 GLU A O 1
ATOM 1693 N N . PHE A 1 210 ? 30.389 -9.126 -47.261 1.00 87.19 210 PHE A N 1
ATOM 1694 C CA . PHE A 1 210 ? 29.092 -8.519 -47.525 1.00 87.19 210 PHE A CA 1
ATOM 1695 C C . PHE A 1 210 ? 29.210 -7.005 -47.728 1.00 87.19 210 PHE A C 1
ATOM 1697 O O . PHE A 1 210 ? 28.675 -6.470 -48.701 1.00 87.19 210 PHE A O 1
ATOM 1704 N N . MET A 1 211 ? 29.954 -6.309 -46.862 1.00 86.38 211 MET A N 1
ATOM 1705 C CA . MET A 1 211 ? 30.196 -4.869 -47.002 1.00 86.38 211 MET A CA 1
ATOM 1706 C C . MET A 1 211 ? 30.958 -4.548 -48.288 1.00 86.38 211 MET A C 1
ATOM 1708 O O . MET A 1 211 ? 30.602 -3.607 -48.999 1.00 86.38 211 MET A O 1
ATOM 1712 N N . HIS A 1 212 ? 31.962 -5.351 -48.640 1.00 80.88 212 HIS A N 1
ATOM 1713 C CA . HIS A 1 212 ? 32.714 -5.178 -49.877 1.00 80.88 212 HIS A CA 1
ATOM 1714 C C . HIS A 1 212 ? 31.826 -5.394 -51.115 1.00 80.88 212 HIS A C 1
ATOM 1716 O O . HIS A 1 212 ? 31.850 -4.579 -52.039 1.00 80.88 212 HIS A O 1
ATOM 1722 N N . MET A 1 213 ? 30.971 -6.423 -51.111 1.00 84.88 213 MET A N 1
ATOM 1723 C CA . MET A 1 213 ? 29.985 -6.669 -52.167 1.00 84.88 213 MET A CA 1
ATOM 1724 C C . MET A 1 213 ? 28.977 -5.519 -52.285 1.00 84.88 213 MET A C 1
ATOM 1726 O O . MET A 1 213 ? 28.733 -5.031 -53.389 1.00 84.88 213 MET A O 1
ATOM 1730 N N . TYR A 1 214 ? 28.446 -5.032 -51.161 1.00 82.62 214 TYR A N 1
ATOM 1731 C CA . TYR A 1 214 ? 27.515 -3.906 -51.132 1.00 82.62 214 TYR A CA 1
ATOM 1732 C C . TYR A 1 214 ? 28.141 -2.626 -51.698 1.00 82.62 214 TYR A C 1
ATOM 1734 O O . TYR A 1 214 ? 27.510 -1.913 -52.484 1.00 82.62 214 TYR A O 1
ATOM 1742 N N . ILE A 1 215 ? 29.400 -2.345 -51.349 1.00 84.12 215 ILE A N 1
ATOM 1743 C CA . ILE A 1 215 ? 30.158 -1.214 -51.894 1.00 84.12 215 ILE A CA 1
ATOM 1744 C C . ILE A 1 215 ? 30.343 -1.379 -53.406 1.00 84.12 215 ILE A C 1
ATOM 1746 O O . ILE A 1 215 ? 30.072 -0.441 -54.154 1.00 84.12 215 ILE A O 1
ATOM 1750 N N . GLN A 1 216 ? 30.736 -2.563 -53.887 1.00 81.38 216 GLN A N 1
ATOM 1751 C CA . GLN A 1 216 ? 30.899 -2.804 -55.325 1.00 81.38 216 GLN A CA 1
ATOM 1752 C C . GLN A 1 216 ? 29.589 -2.681 -56.104 1.00 81.38 216 GLN A C 1
ATOM 1754 O O . GLN A 1 216 ? 29.569 -2.139 -57.209 1.00 81.38 216 GLN A O 1
ATOM 1759 N N . GLU A 1 217 ? 28.487 -3.167 -55.545 1.00 82.06 217 GLU A N 1
ATOM 1760 C CA . GLU A 1 217 ? 27.177 -3.057 -56.174 1.00 82.06 217 GLU A CA 1
ATOM 1761 C C . GLU A 1 217 ? 26.669 -1.609 -56.177 1.00 82.06 217 GLU A C 1
ATOM 1763 O O . GLU A 1 217 ? 26.102 -1.146 -57.171 1.00 82.06 217 GLU A O 1
ATOM 1768 N N . SER A 1 218 ? 26.958 -0.856 -55.114 1.00 74.19 218 SER A N 1
ATOM 1769 C CA . SER A 1 218 ? 26.698 0.584 -55.045 1.00 74.19 218 SER A CA 1
ATOM 1770 C C . SER A 1 218 ? 27.516 1.354 -56.087 1.00 74.19 218 SER A C 1
ATOM 1772 O O . SER A 1 218 ? 26.960 2.191 -56.796 1.00 74.19 218 SER A O 1
ATOM 1774 N N . LEU A 1 219 ? 28.800 1.019 -56.260 1.00 77.94 219 LEU A N 1
ATOM 1775 C CA . LEU A 1 219 ? 29.676 1.615 -57.276 1.00 77.94 219 LEU A CA 1
ATOM 1776 C C . LEU A 1 219 ? 29.271 1.238 -58.711 1.00 77.94 219 LEU A C 1
ATOM 1778 O O . LEU A 1 219 ? 29.401 2.052 -59.620 1.00 77.94 219 LEU A O 1
ATOM 1782 N N . LYS A 1 220 ? 28.731 0.034 -58.941 1.00 76.94 220 LYS A N 1
ATOM 1783 C CA . LYS A 1 220 ? 28.149 -0.351 -60.242 1.00 76.94 220 LYS A CA 1
ATOM 1784 C C . LYS A 1 220 ? 26.872 0.427 -60.555 1.00 76.94 220 LYS A C 1
ATOM 1786 O O . LYS A 1 220 ? 26.645 0.775 -61.711 1.00 76.94 220 LYS A O 1
ATOM 1791 N N . LYS A 1 221 ? 26.049 0.716 -59.542 1.00 68.38 221 LYS A N 1
ATOM 1792 C CA . LYS A 1 221 ? 24.846 1.550 -59.697 1.00 68.38 221 LYS A CA 1
ATOM 1793 C C . LYS A 1 221 ? 25.190 3.012 -59.985 1.00 68.38 221 LYS A C 1
ATOM 1795 O O . LYS A 1 221 ? 24.478 3.638 -60.763 1.00 68.38 221 LYS A O 1
ATOM 1800 N N . THR A 1 222 ? 26.275 3.543 -59.421 1.00 59.97 222 THR A N 1
ATOM 1801 C CA . THR A 1 222 ? 26.746 4.907 -59.724 1.00 59.97 222 THR A CA 1
ATOM 1802 C C . THR A 1 222 ? 27.566 4.984 -61.015 1.00 59.97 222 THR A C 1
ATOM 1804 O O . THR A 1 222 ? 27.496 5.990 -61.710 1.00 59.97 222 THR A O 1
ATOM 1807 N N . GLY A 1 223 ? 28.262 3.911 -61.405 1.00 54.03 223 GLY A N 1
ATOM 1808 C CA . GLY A 1 223 ? 29.052 3.814 -62.641 1.00 54.03 223 GLY A CA 1
ATOM 1809 C C . GLY A 1 223 ? 28.244 3.741 -63.942 1.00 54.03 223 GLY A C 1
ATOM 1810 O O . GLY A 1 223 ? 28.835 3.722 -65.019 1.00 54.03 223 GLY A O 1
ATOM 1811 N N . ASN A 1 224 ? 26.908 3.727 -63.866 1.00 51.03 224 ASN A N 1
ATOM 1812 C CA . ASN A 1 224 ? 26.032 3.906 -65.028 1.00 51.03 224 ASN A CA 1
ATOM 1813 C C . ASN A 1 224 ? 25.618 5.378 -65.241 1.00 51.03 224 ASN A C 1
ATOM 1815 O O . ASN A 1 224 ? 24.787 5.667 -66.101 1.00 51.03 224 ASN A O 1
ATOM 1819 N N . VAL A 1 225 ? 26.204 6.306 -64.472 1.00 52.16 225 VAL A N 1
ATOM 1820 C CA . VAL A 1 225 ? 26.143 7.751 -64.706 1.00 52.16 225 VAL A CA 1
ATOM 1821 C C . VAL A 1 225 ? 27.571 8.271 -64.881 1.00 52.16 225 VAL A C 1
ATOM 1823 O O . VAL A 1 225 ? 28.265 8.593 -63.928 1.00 52.16 225 VAL A O 1
ATOM 1826 N N . GLU A 1 226 ? 27.954 8.319 -66.155 1.00 41.59 226 GLU A N 1
ATOM 1827 C CA . GLU A 1 226 ? 28.991 9.158 -66.761 1.00 41.59 226 GLU A CA 1
ATOM 1828 C C . GLU A 1 226 ? 30.469 8.909 -66.414 1.00 41.59 226 GLU A C 1
ATOM 1830 O O . GLU A 1 226 ? 30.970 9.064 -65.304 1.00 41.59 226 GLU A O 1
ATOM 1835 N N . SER A 1 227 ? 31.193 8.606 -67.494 1.00 47.22 227 SER A N 1
ATOM 1836 C CA . SER A 1 227 ? 32.631 8.752 -67.647 1.00 47.22 227 SER A CA 1
ATOM 1837 C C . SER A 1 227 ? 33.141 10.078 -67.086 1.00 47.22 227 SER A C 1
ATOM 1839 O O . SER A 1 227 ? 32.720 11.131 -67.557 1.00 47.22 227 SER A O 1
ATOM 1841 N N . CYS A 1 228 ? 34.144 10.029 -66.213 1.00 32.19 228 CYS A N 1
ATOM 1842 C CA . CYS A 1 228 ? 35.189 11.045 -66.183 1.00 32.19 228 CYS A CA 1
ATOM 1843 C C . CYS A 1 228 ? 36.456 10.484 -65.533 1.00 32.19 228 CYS A C 1
ATOM 1845 O O . CYS A 1 228 ? 36.455 9.919 -64.445 1.00 32.19 228 CYS A O 1
ATOM 1847 N N . THR A 1 229 ? 37.534 10.620 -66.288 1.00 42.88 229 THR A N 1
ATOM 1848 C CA . THR A 1 229 ? 38.922 10.274 -66.003 1.00 42.88 229 THR A CA 1
ATOM 1849 C C . THR A 1 229 ? 39.471 11.001 -64.775 1.00 42.88 229 THR A C 1
ATOM 1851 O O . THR A 1 229 ? 39.304 12.213 -64.692 1.00 42.88 229 THR A O 1
ATOM 1854 N N . SER A 1 230 ? 40.242 10.318 -63.927 1.00 39.28 230 SER A N 1
ATOM 1855 C CA . SER A 1 230 ? 41.664 10.640 -63.704 1.00 39.28 230 SER A CA 1
ATOM 1856 C C . SER A 1 230 ? 42.249 9.806 -62.567 1.00 39.28 230 SER A C 1
ATOM 1858 O O . SER A 1 230 ? 41.652 9.687 -61.499 1.00 39.28 230 SER A O 1
ATOM 1860 N N . ASP A 1 231 ? 43.444 9.288 -62.824 1.00 44.91 231 ASP A N 1
ATOM 1861 C CA . ASP A 1 231 ? 44.340 8.586 -61.915 1.00 44.91 231 ASP A CA 1
ATOM 1862 C C . ASP A 1 231 ? 44.463 9.207 -60.517 1.00 44.91 231 ASP A C 1
ATOM 1864 O O . ASP A 1 231 ? 44.871 10.357 -60.369 1.00 44.91 231 ASP A O 1
ATOM 1868 N N . ALA A 1 232 ? 44.238 8.386 -59.491 1.00 38.62 232 ALA A N 1
ATOM 1869 C CA . ALA A 1 232 ? 45.006 8.413 -58.247 1.00 38.62 232 ALA A CA 1
ATOM 1870 C C . ALA A 1 232 ? 44.744 7.114 -57.471 1.00 38.62 232 ALA A C 1
ATOM 1872 O O . ALA A 1 232 ? 43.708 6.947 -56.834 1.00 38.62 232 ALA A O 1
ATOM 1873 N N . SER A 1 233 ? 45.691 6.177 -57.530 1.00 38.16 233 SER A N 1
ATOM 1874 C CA . SER A 1 233 ? 45.728 5.036 -56.609 1.00 38.16 233 SER A CA 1
ATOM 1875 C C . SER A 1 233 ? 46.295 5.505 -55.263 1.00 38.16 233 SER A C 1
ATOM 1877 O O . SER A 1 233 ? 47.412 6.028 -55.261 1.00 38.16 233 SER A O 1
ATOM 1879 N N . PRO A 1 234 ? 45.625 5.306 -54.115 1.00 41.66 234 PRO A N 1
ATOM 1880 C CA . PRO A 1 234 ? 46.290 5.410 -52.829 1.00 41.66 234 PRO A CA 1
ATOM 1881 C C . PRO A 1 234 ? 46.982 4.076 -52.532 1.00 41.66 234 PRO A C 1
ATOM 1883 O O . PRO A 1 234 ? 46.340 3.043 -52.354 1.00 41.66 234 PRO A O 1
ATOM 1886 N N . ILE A 1 235 ? 48.312 4.106 -52.491 1.00 40.56 235 ILE A N 1
ATOM 1887 C CA . ILE A 1 235 ? 49.133 3.033 -51.931 1.00 40.56 235 ILE A CA 1
ATOM 1888 C C . ILE A 1 235 ? 48.985 3.108 -50.408 1.00 40.56 235 ILE A C 1
ATOM 1890 O O . ILE A 1 235 ? 49.402 4.091 -49.800 1.00 40.56 235 ILE A O 1
ATOM 1894 N N . ILE A 1 236 ? 48.405 2.078 -49.790 1.00 39.19 236 ILE A N 1
ATOM 1895 C CA . ILE A 1 236 ? 48.437 1.891 -48.335 1.00 39.19 236 ILE A CA 1
ATOM 1896 C C . ILE A 1 236 ? 49.570 0.907 -48.036 1.00 39.19 236 ILE A C 1
ATOM 1898 O O . ILE A 1 236 ? 49.430 -0.295 -48.244 1.00 39.19 236 ILE A O 1
ATOM 1902 N N . THR A 1 237 ? 50.714 1.415 -47.578 1.00 36.16 237 THR A N 1
ATOM 1903 C CA . THR A 1 237 ? 51.773 0.589 -46.987 1.00 36.16 237 THR A CA 1
ATOM 1904 C C . THR A 1 237 ? 51.478 0.380 -45.506 1.00 36.16 237 THR A C 1
ATOM 1906 O O . THR A 1 237 ? 51.418 1.343 -44.741 1.00 36.16 237 THR A O 1
ATOM 1909 N N . ALA A 1 238 ? 51.301 -0.877 -45.105 1.00 35.97 238 ALA A N 1
ATOM 1910 C CA . ALA A 1 238 ? 51.248 -1.282 -43.708 1.00 35.97 238 ALA A CA 1
ATOM 1911 C C . ALA A 1 238 ? 52.663 -1.232 -43.108 1.00 35.97 238 ALA A C 1
ATOM 1913 O O . ALA A 1 238 ? 53.546 -1.968 -43.542 1.00 35.97 238 ALA A O 1
ATOM 1914 N N . ASN A 1 239 ? 52.875 -0.370 -42.113 1.00 36.62 239 ASN A N 1
ATOM 1915 C CA . ASN A 1 239 ? 54.072 -0.417 -41.282 1.00 36.62 239 ASN A CA 1
ATOM 1916 C C . ASN A 1 239 ? 53.838 -1.427 -40.157 1.00 36.62 239 ASN A C 1
ATOM 1918 O O . ASN A 1 239 ? 53.207 -1.117 -39.149 1.00 36.62 239 ASN A O 1
ATOM 1922 N N . THR A 1 240 ? 54.352 -2.636 -40.341 1.00 45.41 240 THR A N 1
ATOM 1923 C CA . THR A 1 240 ? 54.702 -3.533 -39.241 1.00 45.41 240 THR A CA 1
ATOM 1924 C C . THR A 1 240 ? 56.132 -3.230 -38.830 1.00 45.41 240 THR A C 1
ATOM 1926 O O . THR A 1 240 ? 57.034 -3.499 -39.613 1.00 45.41 240 THR A O 1
ATOM 1929 N N . GLU A 1 241 ? 56.350 -2.723 -37.622 1.00 41.00 241 GLU A N 1
ATOM 1930 C CA . GLU A 1 241 ? 57.573 -3.016 -36.872 1.00 41.00 241 GLU A CA 1
ATOM 1931 C C . GLU A 1 241 ? 57.330 -2.736 -35.388 1.00 41.00 241 GLU A C 1
ATOM 1933 O O . GLU A 1 241 ? 57.136 -1.600 -34.958 1.00 41.00 241 GLU A O 1
ATOM 1938 N N . GLY A 1 242 ? 57.277 -3.828 -34.628 1.00 42.22 242 GLY A N 1
ATOM 1939 C CA . GLY A 1 242 ? 57.461 -3.830 -33.191 1.00 42.22 242 GLY A CA 1
ATOM 1940 C C . GLY A 1 242 ? 58.907 -4.190 -32.871 1.00 42.22 242 GLY A C 1
ATOM 1941 O O . GLY A 1 242 ? 59.452 -5.124 -33.455 1.00 42.22 242 GLY A O 1
ATOM 1942 N N . THR A 1 243 ? 59.467 -3.459 -31.915 1.00 43.16 243 THR A N 1
ATOM 1943 C CA . THR A 1 243 ? 60.461 -3.890 -30.922 1.00 43.16 243 THR A CA 1
ATOM 1944 C C . THR A 1 243 ? 60.248 -3.041 -29.685 1.00 43.16 243 THR A C 1
ATOM 1946 O O . THR A 1 243 ? 60.097 -1.811 -29.871 1.00 43.16 243 THR A O 1
#